Protein AF-A0A0D2YDG7-F1 (afdb_monomer)

Secondary structure (DSSP, 8-state):
--SSTTTTTS---SS------------------PPP----PPPP--SHHHHHHHHHHHHHHIIIIIHHHHHHHHHHHIIIII-TTS-HHHHTHHHHHHHHHHHHTHHHHHHHHHHH-HHHHHHHHHHHHHHHHHHHHT--SHHHHIIIIIIIIHHHHHHHHHHHHHGGG---

Structure (mmCIF, N/CA/C/O backbone):
data_AF-A0A0D2YDG7-F1
#
_entry.id   AF-A0A0D2YDG7-F1
#
loop_
_atom_site.group_PDB
_atom_site.id
_atom_site.type_symbol
_atom_site.label_atom_id
_atom_site.label_alt_id
_atom_site.label_comp_id
_atom_site.label_asym_id
_atom_site.label_entity_id
_atom_site.label_seq_id
_atom_site.pdbx_PDB_ins_code
_atom_site.Cartn_x
_atom_site.Cartn_y
_atom_site.Cartn_z
_atom_site.occupancy
_atom_site.B_iso_or_equiv
_atom_site.auth_seq_id
_atom_site.auth_comp_id
_atom_site.auth_asym_id
_atom_site.auth_atom_id
_atom_site.pdbx_PDB_model_num
ATOM 1 N N . MET A 1 1 ? 80.104 -44.708 -53.688 1.00 60.03 1 MET A N 1
ATOM 2 C CA . MET A 1 1 ? 78.653 -44.659 -53.974 1.00 60.03 1 MET A CA 1
ATOM 3 C C . MET A 1 1 ? 77.787 -45.394 -52.946 1.00 60.03 1 MET A C 1
ATOM 5 O O . MET A 1 1 ? 76.698 -44.914 -52.721 1.00 60.03 1 MET A O 1
ATOM 9 N N . ALA A 1 2 ? 78.242 -46.449 -52.251 1.00 52.66 2 ALA A N 1
ATOM 10 C CA . ALA A 1 2 ? 77.497 -47.022 -51.106 1.00 52.66 2 ALA A CA 1
ATOM 11 C C . ALA A 1 2 ? 78.046 -46.620 -49.715 1.00 52.66 2 ALA A C 1
ATOM 13 O O . ALA A 1 2 ? 77.402 -46.869 -48.707 1.00 52.66 2 ALA A O 1
ATOM 14 N N . LEU A 1 3 ? 79.221 -45.978 -49.653 1.00 53.12 3 LEU A N 1
ATOM 15 C CA . LEU A 1 3 ? 79.856 -45.547 -48.394 1.00 53.12 3 LEU A CA 1
ATOM 16 C C . LEU A 1 3 ? 79.726 -44.043 -48.102 1.00 53.12 3 LEU A C 1
ATOM 18 O O . LEU A 1 3 ? 80.008 -43.631 -46.990 1.00 53.12 3 LEU A O 1
ATOM 22 N N . GLN A 1 4 ? 79.223 -43.244 -49.051 1.00 48.84 4 GLN A N 1
ATOM 23 C CA . GLN A 1 4 ? 78.812 -41.856 -48.779 1.00 48.84 4 GLN A CA 1
ATOM 24 C C . GLN A 1 4 ? 77.426 -41.810 -48.104 1.00 48.84 4 GLN A C 1
ATOM 26 O O . GLN A 1 4 ? 77.123 -40.890 -47.366 1.00 48.84 4 GLN A O 1
ATOM 31 N N . GLN A 1 5 ? 76.605 -42.850 -48.308 1.00 52.62 5 GLN A N 1
ATOM 32 C CA . GLN A 1 5 ? 75.263 -42.979 -47.726 1.00 52.62 5 GLN A CA 1
ATOM 33 C C . GLN A 1 5 ? 75.253 -43.416 -46.252 1.00 52.62 5 GLN A C 1
ATOM 35 O O . GLN A 1 5 ? 74.192 -43.413 -45.638 1.00 52.62 5 GLN A O 1
ATOM 40 N N . ALA A 1 6 ? 76.397 -43.806 -45.682 1.00 49.03 6 ALA A N 1
ATOM 41 C CA . ALA A 1 6 ? 76.483 -44.230 -44.283 1.00 49.03 6 ALA A CA 1
ATOM 42 C C . ALA A 1 6 ? 76.993 -43.123 -43.342 1.00 49.03 6 ALA A C 1
ATOM 44 O O . ALA A 1 6 ? 76.748 -43.199 -42.141 1.00 49.03 6 ALA A O 1
ATOM 45 N N . GLU A 1 7 ? 77.665 -42.095 -43.870 1.00 50.44 7 GLU A N 1
ATOM 46 C CA . GLU A 1 7 ? 78.232 -41.004 -43.062 1.00 50.44 7 GLU A CA 1
ATOM 47 C C . GLU A 1 7 ? 77.234 -39.853 -42.845 1.00 50.44 7 GLU A C 1
ATOM 49 O O . GLU A 1 7 ? 77.226 -39.237 -41.782 1.00 50.44 7 GLU A O 1
ATOM 54 N N . ASP A 1 8 ? 76.278 -39.663 -43.762 1.00 43.50 8 ASP A N 1
ATOM 55 C CA . ASP A 1 8 ? 75.172 -38.706 -43.589 1.00 43.50 8 ASP A CA 1
ATOM 56 C C . ASP A 1 8 ? 74.129 -39.171 -42.545 1.00 43.50 8 ASP A C 1
ATOM 58 O O . ASP A 1 8 ? 73.276 -38.399 -42.109 1.00 43.50 8 ASP A O 1
ATOM 62 N N . ALA A 1 9 ? 74.192 -40.434 -42.105 1.00 50.12 9 ALA A N 1
ATOM 63 C CA . ALA A 1 9 ? 73.198 -41.045 -41.221 1.00 50.12 9 ALA A CA 1
ATOM 64 C C . ALA A 1 9 ? 73.440 -40.813 -39.715 1.00 50.12 9 ALA A C 1
ATOM 66 O O . ALA A 1 9 ? 72.585 -41.194 -38.915 1.00 50.12 9 ALA A O 1
ATOM 67 N N . MET A 1 10 ? 74.566 -40.216 -39.295 1.00 51.97 10 MET A N 1
ATOM 68 C CA . MET A 1 10 ? 74.918 -40.138 -37.863 1.00 51.97 10 MET A CA 1
ATOM 69 C C . MET A 1 10 ? 75.167 -38.732 -37.294 1.00 51.97 10 MET A C 1
ATOM 71 O O . MET A 1 10 ? 75.475 -38.612 -36.110 1.00 51.97 10 MET A O 1
ATOM 75 N N . THR A 1 11 ? 74.916 -37.674 -38.067 1.00 42.53 11 THR A N 1
ATOM 76 C CA . THR A 1 11 ? 74.926 -36.279 -37.568 1.00 42.53 11 THR A CA 1
ATOM 77 C C . THR A 1 11 ? 73.535 -35.642 -37.668 1.00 42.53 11 THR A C 1
ATOM 79 O O . THR A 1 11 ? 73.383 -34.436 -37.802 1.00 42.53 11 THR A O 1
ATOM 82 N N . ASN A 1 12 ? 72.481 -36.460 -37.568 1.00 40.00 12 ASN A N 1
ATOM 83 C CA . ASN A 1 12 ? 71.113 -36.004 -37.319 1.00 40.00 12 ASN A CA 1
ATOM 84 C C . ASN A 1 12 ? 70.894 -35.811 -35.811 1.00 40.00 12 ASN A C 1
ATOM 86 O O . ASN A 1 12 ? 70.163 -36.555 -35.157 1.00 40.00 12 ASN A O 1
ATOM 90 N N . LYS A 1 13 ? 71.609 -34.840 -35.251 1.00 46.66 13 LYS A N 1
ATOM 91 C CA . LYS A 1 13 ? 71.218 -34.108 -34.050 1.00 46.66 13 LYS A CA 1
ATOM 92 C C . LYS A 1 13 ? 71.815 -32.724 -34.198 1.00 46.66 13 LYS A C 1
ATOM 94 O O . LYS A 1 13 ? 73.036 -32.598 -34.145 1.00 46.66 13 LYS A O 1
ATOM 99 N N . THR A 1 14 ? 70.947 -31.741 -34.388 1.00 40.69 14 THR A N 1
ATOM 100 C CA . THR A 1 14 ? 70.849 -30.442 -33.695 1.00 40.69 14 THR A CA 1
ATOM 101 C C . THR A 1 14 ? 70.314 -29.431 -34.715 1.00 40.69 14 THR A C 1
ATOM 103 O O . THR A 1 14 ? 70.958 -29.247 -35.739 1.00 40.69 14 THR A O 1
ATOM 106 N N . GLU A 1 15 ? 69.153 -28.834 -34.399 1.00 38.53 15 GLU A N 1
ATOM 107 C CA . GLU A 1 15 ? 68.619 -27.571 -34.962 1.00 38.53 15 GLU A CA 1
ATOM 108 C C . GLU A 1 15 ? 68.217 -27.622 -36.464 1.00 38.53 15 GLU A C 1
ATOM 110 O O . GLU A 1 15 ? 69.022 -27.914 -37.333 1.00 38.53 15 GLU A O 1
ATOM 115 N N . ASP A 1 16 ? 66.984 -27.402 -36.929 1.00 35.94 16 ASP A N 1
ATOM 116 C CA . ASP A 1 16 ? 65.756 -26.839 -36.372 1.00 35.94 16 ASP A CA 1
ATOM 117 C C . ASP A 1 16 ? 64.552 -27.400 -37.168 1.00 35.94 16 ASP A C 1
ATOM 119 O O . ASP A 1 16 ? 64.523 -27.388 -38.398 1.00 35.94 16 ASP A O 1
ATOM 123 N N . VAL A 1 17 ? 63.562 -27.916 -36.443 1.00 36.16 17 VAL A N 1
ATOM 124 C CA . VAL A 1 17 ? 62.294 -28.544 -36.873 1.00 36.16 17 VAL A CA 1
ATOM 125 C C . VAL A 1 17 ? 61.207 -27.587 -36.345 1.00 36.16 17 VAL A C 1
ATOM 127 O O . VAL A 1 17 ? 61.236 -27.306 -35.152 1.00 36.16 17 VAL A O 1
ATOM 130 N N . GLU A 1 18 ? 60.274 -26.952 -37.069 1.00 39.19 18 GLU A N 1
ATOM 131 C CA . GLU A 1 18 ? 59.710 -27.067 -38.424 1.00 39.19 18 GLU A CA 1
ATOM 132 C C . GLU A 1 18 ? 59.134 -25.710 -38.883 1.00 39.19 18 GLU A C 1
ATOM 134 O O . GLU A 1 18 ? 58.726 -24.890 -38.054 1.00 39.19 18 GLU A O 1
ATOM 139 N N . PRO A 1 19 ? 58.896 -25.543 -40.192 1.00 39.50 19 PRO A N 1
ATOM 140 C CA . PRO A 1 19 ? 57.699 -24.890 -40.685 1.00 39.50 19 PRO A CA 1
ATOM 141 C C . PRO A 1 19 ? 56.782 -25.894 -41.408 1.00 39.50 19 PRO A C 1
ATOM 143 O O . PRO A 1 19 ? 57.236 -26.711 -42.206 1.00 39.50 19 PRO A O 1
ATOM 146 N N . SER A 1 20 ? 55.475 -25.689 -41.227 1.00 33.50 20 SER A N 1
ATOM 147 C CA . SER A 1 20 ? 54.367 -26.055 -42.125 1.00 33.50 20 SER A CA 1
ATOM 148 C C . SER A 1 20 ? 53.575 -27.360 -41.886 1.00 33.50 20 SER A C 1
ATOM 150 O O . SER A 1 20 ? 54.104 -28.460 -41.884 1.00 33.50 20 SER A O 1
ATOM 152 N N . THR A 1 21 ? 52.251 -27.153 -41.897 1.00 31.88 21 THR A N 1
ATOM 153 C CA . THR A 1 21 ? 51.201 -28.005 -42.496 1.00 31.88 21 THR A CA 1
ATOM 154 C C . THR A 1 21 ? 50.614 -29.161 -41.666 1.00 31.88 21 THR A C 1
ATOM 156 O O . THR A 1 21 ? 51.245 -30.178 -41.439 1.00 31.88 21 THR A O 1
ATOM 159 N N . GLU A 1 22 ? 49.346 -28.952 -41.285 1.00 38.78 22 GLU A N 1
ATOM 160 C CA . GLU A 1 22 ? 48.210 -29.895 -41.210 1.00 38.78 22 GLU A CA 1
ATOM 161 C C . GLU A 1 22 ? 48.402 -31.320 -40.636 1.00 38.78 22 GLU A C 1
ATOM 163 O O . GLU A 1 22 ? 49.017 -32.181 -41.248 1.00 38.78 22 GLU A O 1
ATOM 168 N N . GLU A 1 23 ? 47.705 -31.596 -39.519 1.00 32.97 23 GLU A N 1
ATOM 169 C CA . GLU A 1 23 ? 46.639 -32.625 -39.387 1.00 32.97 23 GLU A CA 1
ATOM 170 C C . GLU A 1 23 ? 46.621 -33.352 -38.012 1.00 32.97 23 GLU A C 1
ATOM 172 O O . GLU A 1 23 ? 47.359 -34.291 -37.747 1.00 32.97 23 GLU A O 1
ATOM 177 N N . ASN A 1 24 ? 45.681 -32.910 -37.161 1.00 40.22 24 ASN A N 1
ATOM 178 C CA . ASN A 1 24 ? 44.785 -33.702 -36.296 1.00 40.22 24 ASN A CA 1
ATOM 179 C C . ASN A 1 24 ? 45.345 -34.625 -35.181 1.00 40.22 24 ASN A C 1
ATOM 181 O O . ASN A 1 24 ? 45.635 -35.795 -35.406 1.00 40.22 24 ASN A O 1
ATOM 185 N N . ALA A 1 25 ? 45.280 -34.154 -33.924 1.00 34.47 25 ALA A N 1
ATOM 186 C CA . ALA A 1 25 ? 44.999 -35.015 -32.766 1.00 34.47 25 ALA A CA 1
ATOM 187 C C . ALA A 1 25 ? 44.487 -34.210 -31.548 1.00 34.47 25 ALA A C 1
ATOM 189 O O . ALA A 1 25 ? 45.263 -33.609 -30.812 1.00 34.47 25 ALA A O 1
ATOM 190 N N . GLY A 1 26 ? 43.166 -34.231 -31.333 1.00 44.31 26 GLY A N 1
ATOM 191 C CA . GLY A 1 26 ? 42.501 -34.169 -30.021 1.00 44.31 26 GLY A CA 1
ATOM 192 C C . GLY A 1 26 ? 42.809 -33.008 -29.062 1.00 44.31 26 GLY A C 1
ATOM 193 O O . GLY A 1 26 ? 43.635 -33.147 -28.163 1.00 44.31 26 GLY A O 1
ATOM 194 N N . ARG A 1 27 ? 42.001 -31.939 -29.116 1.00 37.00 27 ARG A N 1
ATOM 195 C CA . ARG A 1 27 ? 41.655 -31.134 -27.931 1.00 37.00 27 ARG A CA 1
ATOM 196 C C . ARG A 1 27 ? 40.268 -30.518 -28.118 1.00 37.00 27 ARG A C 1
ATOM 198 O O . ARG A 1 27 ? 40.013 -29.858 -29.119 1.00 37.00 27 ARG A O 1
ATOM 205 N N . GLU A 1 28 ? 39.369 -30.815 -27.186 1.00 42.62 28 GLU A N 1
ATOM 206 C CA . GLU A 1 28 ? 38.011 -30.267 -27.108 1.00 42.62 28 GLU A CA 1
ATOM 207 C C . GLU A 1 28 ? 38.032 -28.722 -27.111 1.00 42.62 28 GLU A C 1
ATOM 209 O O . GLU A 1 28 ? 38.997 -28.138 -26.608 1.00 42.62 28 GLU A O 1
ATOM 214 N N . PRO A 1 29 ? 37.015 -28.049 -27.685 1.00 44.62 29 PRO A N 1
ATOM 215 C CA . PRO A 1 29 ? 37.020 -26.597 -27.834 1.00 44.62 29 PRO A CA 1
ATOM 216 C C . PRO A 1 29 ? 36.921 -25.907 -26.465 1.00 44.62 29 PRO A C 1
ATOM 218 O O . PRO A 1 29 ? 35.900 -25.995 -25.784 1.00 44.62 29 PRO A O 1
ATOM 221 N N . ASP A 1 30 ? 37.999 -25.223 -26.080 1.00 41.31 30 ASP A N 1
ATOM 222 C CA . ASP A 1 30 ? 38.047 -24.277 -24.959 1.00 41.31 30 ASP A CA 1
ATOM 223 C C . ASP A 1 30 ? 37.106 -23.094 -25.286 1.00 41.31 30 ASP A C 1
ATOM 225 O O . ASP A 1 30 ? 37.127 -22.630 -26.433 1.00 41.31 30 ASP A O 1
ATOM 229 N N . PRO A 1 31 ? 36.237 -22.624 -24.367 1.00 48.31 31 PRO A N 1
ATOM 230 C CA . PRO A 1 31 ? 35.190 -21.668 -24.692 1.00 48.31 31 PRO A CA 1
ATOM 231 C C . PRO A 1 31 ? 35.804 -20.349 -25.139 1.00 48.31 31 PRO A C 1
ATOM 233 O O . PRO A 1 31 ? 36.471 -19.655 -24.371 1.00 48.31 31 PRO A O 1
ATOM 236 N N . GLU A 1 32 ? 35.532 -20.009 -26.392 1.00 44.84 32 GLU A N 1
ATOM 237 C CA . GLU A 1 32 ? 35.732 -18.690 -26.958 1.00 44.84 32 GLU A CA 1
ATOM 238 C C . GLU A 1 32 ? 35.280 -17.629 -25.951 1.00 44.84 32 GLU A C 1
ATOM 240 O O . GLU A 1 32 ? 34.122 -17.602 -25.522 1.00 44.84 32 GLU A O 1
ATOM 245 N N . ALA A 1 33 ? 36.233 -16.803 -25.521 1.00 48.47 33 ALA A N 1
ATOM 246 C CA . ALA A 1 33 ? 36.004 -15.698 -24.616 1.00 48.47 33 ALA A CA 1
ATOM 247 C C . ALA A 1 33 ? 34.865 -14.838 -25.174 1.00 48.47 33 ALA A C 1
ATOM 249 O O . ALA A 1 33 ? 35.030 -14.133 -26.171 1.00 48.47 33 ALA A O 1
ATOM 250 N N . ALA A 1 34 ? 33.703 -14.926 -24.524 1.00 48.62 34 ALA A N 1
ATOM 251 C CA . ALA A 1 34 ? 32.580 -14.043 -24.772 1.00 48.62 34 ALA A CA 1
ATOM 252 C C . ALA A 1 34 ? 33.103 -12.596 -24.800 1.00 48.62 34 ALA A C 1
ATOM 254 O O . ALA A 1 34 ? 33.903 -12.235 -23.926 1.00 48.62 34 ALA A O 1
ATOM 255 N N . PRO A 1 35 ? 32.688 -11.755 -25.768 1.00 53.44 35 PRO A N 1
ATOM 256 C CA . PRO A 1 35 ? 33.023 -10.341 -25.705 1.00 53.44 35 PRO A CA 1
ATOM 257 C C . PRO A 1 35 ? 32.597 -9.829 -24.325 1.00 53.44 35 PRO A C 1
ATOM 259 O O . PRO A 1 35 ? 31.555 -10.269 -23.820 1.00 53.44 35 PRO A O 1
ATOM 262 N N . PRO A 1 36 ? 33.385 -8.951 -23.678 1.00 46.91 36 PRO A N 1
ATOM 263 C CA . PRO A 1 36 ? 32.984 -8.414 -22.396 1.00 46.91 36 PRO A CA 1
ATOM 264 C C . PRO A 1 36 ? 31.593 -7.823 -22.595 1.00 46.91 36 PRO A C 1
ATOM 266 O O . PRO A 1 36 ? 31.400 -6.962 -23.455 1.00 46.91 36 PRO A O 1
ATOM 269 N N . LEU A 1 37 ? 30.624 -8.317 -21.821 1.00 51.28 37 LEU A N 1
ATOM 270 C CA . LEU A 1 37 ? 29.362 -7.646 -21.540 1.00 51.28 37 LEU A CA 1
ATOM 271 C C . LEU A 1 37 ? 29.713 -6.333 -20.826 1.00 51.28 37 LEU A C 1
ATOM 273 O O . LEU A 1 37 ? 29.452 -6.151 -19.641 1.00 51.28 37 LEU A O 1
ATOM 277 N N . ALA A 1 38 ? 30.373 -5.420 -21.538 1.00 47.88 38 ALA A N 1
ATOM 278 C CA . ALA A 1 38 ? 30.318 -4.011 -21.263 1.00 47.88 38 ALA A CA 1
ATOM 279 C C . ALA A 1 38 ? 28.851 -3.679 -21.473 1.00 47.88 38 ALA A C 1
ATOM 281 O O . ALA A 1 38 ? 28.386 -3.490 -22.595 1.00 47.88 38 ALA A O 1
ATOM 282 N N . SER A 1 39 ? 28.117 -3.760 -20.368 1.00 50.69 39 SER A N 1
ATOM 283 C CA . SER A 1 39 ? 26.800 -3.198 -20.197 1.00 50.69 39 SER A CA 1
ATOM 284 C C . SER A 1 39 ? 26.770 -1.879 -20.951 1.00 50.69 39 SER A C 1
ATOM 286 O O . SER A 1 39 ? 27.338 -0.885 -20.492 1.00 50.69 39 SER A O 1
ATOM 288 N N . GLN A 1 40 ? 26.116 -1.868 -22.110 1.00 45.31 40 GLN A N 1
ATOM 289 C CA . GLN A 1 40 ? 25.516 -0.651 -22.614 1.00 45.31 40 GLN A CA 1
ATOM 290 C C . GLN A 1 40 ? 24.412 -0.323 -21.612 1.00 45.31 40 GLN A C 1
ATOM 292 O O . GLN A 1 40 ? 23.248 -0.623 -21.838 1.00 45.31 40 GLN A O 1
ATOM 297 N N . GLN A 1 41 ? 24.801 0.180 -20.435 1.00 52.44 41 GLN A N 1
ATOM 298 C CA . GLN A 1 41 ? 23.895 1.001 -19.672 1.00 52.44 41 GLN A CA 1
ATOM 299 C C . GLN A 1 41 ? 23.710 2.239 -20.548 1.00 52.44 41 GLN A C 1
ATOM 301 O O . GLN A 1 41 ? 24.700 2.918 -20.842 1.00 52.44 41 GLN A O 1
ATOM 306 N N . PRO A 1 42 ? 22.490 2.486 -21.031 1.00 57.66 42 PRO A N 1
ATOM 307 C CA . PRO A 1 42 ? 22.163 3.726 -21.712 1.00 57.66 42 PRO A CA 1
ATOM 308 C C . PRO A 1 42 ? 22.597 4.862 -20.795 1.00 57.66 42 PRO A C 1
ATOM 310 O O . PRO A 1 42 ? 22.443 4.753 -19.572 1.00 57.66 42 PRO A O 1
ATOM 313 N N . GLU A 1 43 ? 23.168 5.933 -21.352 1.00 59.09 43 GLU A N 1
ATOM 314 C CA . GLU A 1 43 ? 23.394 7.133 -20.550 1.00 59.09 43 GLU A CA 1
ATOM 315 C C . GLU A 1 43 ? 22.086 7.462 -19.817 1.00 59.09 43 GLU A C 1
ATOM 317 O O . GLU A 1 43 ? 21.037 7.538 -20.471 1.00 59.09 43 GLU A O 1
ATOM 322 N N . PRO A 1 44 ? 22.110 7.610 -18.476 1.00 60.47 44 PRO A N 1
ATOM 323 C CA . PRO A 1 44 ? 20.901 7.910 -17.733 1.00 60.47 44 PRO A CA 1
ATOM 324 C C . PRO A 1 44 ? 20.279 9.154 -18.368 1.00 60.47 44 PRO A C 1
ATOM 326 O O . PRO A 1 44 ? 21.015 10.104 -18.646 1.00 60.47 44 PRO A O 1
ATOM 329 N N . PRO A 1 45 ? 18.965 9.157 -18.654 1.00 64.75 45 PRO A N 1
ATOM 330 C CA . PRO A 1 45 ? 18.340 10.237 -19.397 1.00 64.75 45 PRO A CA 1
ATOM 331 C C . PRO A 1 45 ? 18.598 11.566 -18.683 1.00 64.75 45 PRO A C 1
ATOM 333 O O . PRO A 1 45 ? 17.968 11.886 -17.676 1.00 64.75 45 PRO A O 1
ATOM 336 N N . ASN A 1 46 ? 19.550 12.341 -19.196 1.00 62.62 46 ASN A N 1
ATOM 337 C CA . ASN A 1 46 ? 19.909 13.645 -18.663 1.00 62.62 46 ASN A CA 1
ATOM 338 C C . ASN A 1 46 ? 18.786 14.619 -19.038 1.00 62.62 46 ASN A C 1
ATOM 340 O O . ASN A 1 46 ? 18.799 15.231 -20.104 1.00 62.62 46 ASN A O 1
ATOM 344 N N . GLY A 1 47 ? 17.754 14.717 -18.195 1.00 69.94 47 GLY A N 1
ATOM 345 C CA . GLY A 1 47 ? 16.605 15.578 -18.465 1.00 69.94 47 GLY A CA 1
ATOM 346 C C . GLY A 1 47 ? 15.466 15.483 -17.448 1.00 69.94 47 GLY A C 1
ATOM 347 O O . GLY A 1 47 ? 15.514 14.725 -16.482 1.00 69.94 47 GLY A O 1
ATOM 348 N N . GLY A 1 48 ? 14.400 16.259 -17.684 1.00 71.06 48 GLY A N 1
ATOM 349 C CA . GLY A 1 48 ? 13.225 16.349 -16.802 1.00 71.06 48 GLY A CA 1
ATOM 350 C C . GLY A 1 48 ? 12.505 15.018 -16.545 1.00 71.06 48 GLY A C 1
ATOM 351 O O . GLY A 1 48 ? 11.888 14.856 -15.498 1.00 71.06 48 GLY A O 1
ATOM 352 N N . VAL A 1 49 ? 12.631 14.036 -17.445 1.00 76.19 49 VAL A N 1
ATOM 353 C CA . VAL A 1 49 ? 12.055 12.690 -17.267 1.00 76.19 49 VAL A CA 1
ATOM 354 C C . VAL A 1 49 ? 12.684 11.958 -16.078 1.00 76.19 49 VAL A C 1
ATOM 356 O O . VAL A 1 49 ? 11.954 11.353 -15.299 1.00 76.19 49 VAL A O 1
ATOM 359 N N . ALA A 1 50 ? 13.999 12.081 -15.864 1.00 80.25 50 ALA A N 1
ATOM 360 C CA . ALA A 1 50 ? 14.659 11.487 -14.699 1.00 80.25 50 ALA A CA 1
ATOM 361 C C . ALA A 1 50 ? 14.122 12.071 -13.382 1.00 80.25 50 ALA A C 1
ATOM 363 O O . ALA A 1 50 ? 13.886 11.334 -12.426 1.00 80.25 50 ALA A O 1
ATOM 364 N N . TRP A 1 51 ? 13.828 13.375 -13.347 1.00 84.88 51 TRP A N 1
ATOM 365 C CA . TRP A 1 51 ? 13.196 14.010 -12.187 1.00 84.88 51 TRP A CA 1
ATOM 366 C C . TRP A 1 51 ? 11.779 13.493 -11.925 1.00 84.88 51 TRP A C 1
ATOM 368 O O . TRP A 1 51 ? 11.406 13.327 -10.765 1.00 84.88 51 TRP A O 1
ATOM 378 N N . PHE A 1 52 ? 11.002 13.182 -12.967 1.00 81.62 52 PHE A N 1
ATOM 379 C CA . PHE A 1 52 ? 9.686 12.558 -12.797 1.00 81.62 52 PHE A CA 1
ATOM 380 C C . PHE A 1 52 ? 9.777 11.128 -12.258 1.00 81.62 52 PHE A C 1
ATOM 382 O O . PHE A 1 52 ? 8.948 10.751 -11.433 1.00 81.62 52 PHE A O 1
ATOM 389 N N . VAL A 1 53 ? 10.792 10.354 -12.657 1.00 82.94 53 VAL A N 1
ATOM 390 C CA . VAL A 1 53 ? 11.040 9.018 -12.086 1.00 82.94 53 VAL A CA 1
ATOM 391 C C . VAL A 1 53 ? 11.406 9.131 -10.605 1.00 82.94 53 VAL A C 1
ATOM 393 O O . VAL A 1 53 ? 10.799 8.456 -9.778 1.00 82.94 53 VAL A O 1
ATOM 396 N N . VAL A 1 54 ? 12.310 10.050 -10.240 1.00 84.81 54 VAL A N 1
ATOM 397 C CA . VAL A 1 54 ? 12.668 10.313 -8.831 1.00 84.81 54 VAL A CA 1
ATOM 398 C C . VAL A 1 54 ? 11.439 10.729 -8.023 1.00 84.81 54 VAL A C 1
ATOM 400 O O . VAL A 1 54 ? 11.217 10.207 -6.930 1.00 84.81 54 VAL A O 1
ATOM 403 N N . LEU A 1 55 ? 10.611 11.628 -8.564 1.00 87.00 55 LEU A N 1
ATOM 404 C CA . LEU A 1 55 ? 9.367 12.051 -7.924 1.00 87.00 55 LEU A CA 1
ATOM 405 C C . LEU A 1 55 ? 8.387 10.879 -7.754 1.00 87.00 55 LEU A C 1
ATOM 407 O O . LEU A 1 55 ? 7.772 10.750 -6.697 1.00 87.00 55 LEU A O 1
ATOM 411 N N . GLY A 1 56 ? 8.266 10.007 -8.759 1.00 85.62 56 GLY A N 1
ATOM 412 C CA . GLY A 1 56 ? 7.429 8.808 -8.716 1.00 85.62 56 GLY A CA 1
ATOM 413 C C . GLY A 1 56 ? 7.883 7.814 -7.649 1.00 85.62 56 GLY A C 1
ATOM 414 O O . GLY A 1 56 ? 7.082 7.406 -6.807 1.00 85.62 56 GLY A O 1
ATOM 415 N N . THR A 1 57 ? 9.175 7.480 -7.613 1.00 84.06 57 THR A N 1
ATOM 416 C CA . THR A 1 57 ? 9.749 6.592 -6.591 1.00 84.06 57 THR A CA 1
ATOM 417 C C . THR A 1 57 ? 9.656 7.207 -5.193 1.00 84.06 57 THR A C 1
ATOM 419 O O . THR A 1 57 ? 9.353 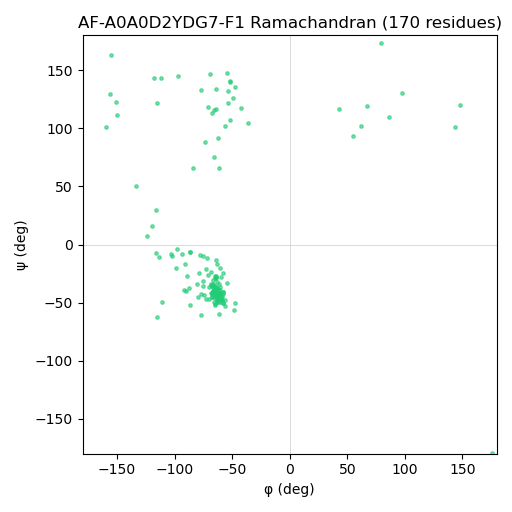6.495 -4.231 1.00 84.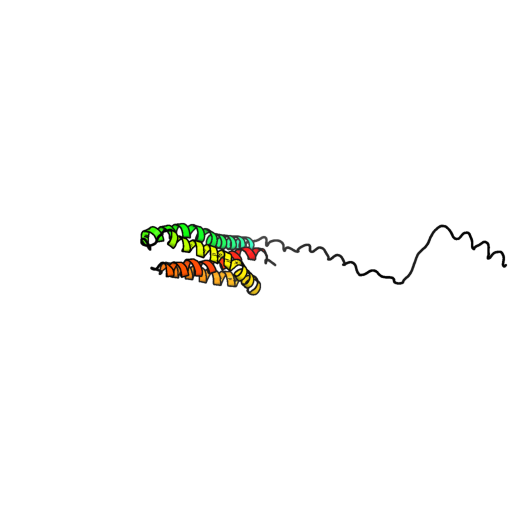06 57 THR A O 1
ATOM 422 N N . TRP A 1 58 ? 9.853 8.524 -5.058 1.00 87.81 58 TRP A N 1
ATOM 423 C CA . TRP A 1 58 ? 9.659 9.232 -3.791 1.00 87.81 58 TRP A CA 1
ATOM 424 C C . TRP A 1 58 ? 8.203 9.159 -3.329 1.00 87.81 58 TRP A C 1
ATOM 426 O O . TRP A 1 58 ? 7.952 8.806 -2.181 1.00 87.81 58 TRP A O 1
ATOM 436 N N . CYS A 1 59 ? 7.241 9.404 -4.222 1.00 88.56 59 CYS A N 1
ATOM 437 C CA . CYS A 1 59 ? 5.816 9.308 -3.917 1.00 88.56 59 CYS A CA 1
ATOM 438 C C . CYS A 1 59 ? 5.418 7.880 -3.515 1.00 88.56 59 CYS A C 1
ATOM 440 O O . CYS A 1 59 ? 4.780 7.693 -2.482 1.00 88.56 59 CYS A O 1
ATOM 442 N N . ALA A 1 60 ? 5.871 6.859 -4.250 1.00 85.81 60 ALA A N 1
ATOM 443 C CA . ALA A 1 60 ? 5.625 5.457 -3.907 1.00 85.81 60 ALA A CA 1
ATOM 444 C C . ALA A 1 60 ? 6.226 5.079 -2.541 1.00 85.81 60 ALA A C 1
ATOM 446 O O . ALA A 1 60 ? 5.587 4.394 -1.736 1.00 85.81 60 ALA A O 1
ATOM 447 N N . SER A 1 61 ? 7.436 5.565 -2.246 1.00 86.12 61 SER A N 1
ATOM 448 C CA . SER A 1 61 ? 8.104 5.350 -0.957 1.00 86.12 61 SER A CA 1
ATOM 449 C C . SER A 1 61 ? 7.382 6.070 0.180 1.00 86.12 61 SER A C 1
ATOM 451 O O . SER A 1 61 ? 7.180 5.480 1.241 1.00 86.12 61 SER A O 1
ATOM 453 N N . PHE A 1 62 ? 6.945 7.311 -0.046 1.00 88.38 62 PHE A N 1
ATOM 454 C CA . PHE A 1 62 ? 6.161 8.091 0.907 1.00 88.38 62 PHE A CA 1
ATOM 455 C C . PHE A 1 62 ? 4.813 7.426 1.193 1.00 88.38 62 PHE A C 1
ATOM 457 O O . PHE A 1 62 ? 4.465 7.250 2.353 1.00 88.38 62 PHE A O 1
ATOM 464 N N . CYS A 1 63 ? 4.086 6.972 0.170 1.00 87.12 63 CYS A N 1
ATOM 465 C CA . CYS A 1 63 ? 2.842 6.230 0.362 1.00 87.12 63 CYS A CA 1
ATOM 466 C C . CYS A 1 63 ? 3.066 4.930 1.140 1.00 87.12 63 CYS A C 1
ATOM 468 O O . CYS A 1 63 ? 2.237 4.579 1.965 1.00 87.12 63 CYS A O 1
ATOM 470 N N . SER A 1 64 ? 4.186 4.237 0.934 1.00 85.38 64 SER A N 1
ATOM 471 C CA . SER A 1 64 ? 4.450 2.961 1.609 1.00 85.38 64 SER A CA 1
ATOM 472 C C . SER A 1 64 ? 4.886 3.154 3.064 1.00 85.38 64 SER A C 1
ATOM 474 O O . SER A 1 64 ? 4.215 2.708 3.994 1.00 85.38 64 SER A O 1
ATOM 476 N N . PHE A 1 65 ? 5.999 3.857 3.284 1.00 86.75 65 PHE A N 1
ATOM 477 C CA . PHE A 1 65 ? 6.545 4.067 4.624 1.00 86.75 65 PHE A CA 1
ATOM 478 C C . PHE A 1 65 ? 5.753 5.099 5.424 1.00 86.75 65 PHE A C 1
ATOM 480 O O . PHE A 1 65 ? 5.590 4.935 6.632 1.00 86.75 65 PHE A O 1
ATOM 487 N N . GLY A 1 66 ? 5.229 6.142 4.779 1.00 90.06 66 GLY A N 1
ATOM 488 C CA . GLY A 1 66 ? 4.356 7.121 5.427 1.00 90.06 66 GLY A CA 1
ATOM 489 C C . GLY A 1 66 ? 3.083 6.465 5.950 1.00 90.06 66 GLY A C 1
ATOM 490 O O . GLY A 1 66 ? 2.732 6.678 7.107 1.00 90.06 66 GLY A O 1
ATOM 491 N N . TRP A 1 67 ? 2.468 5.571 5.167 1.00 88.12 67 TRP A N 1
ATOM 492 C CA . TRP A 1 67 ? 1.308 4.800 5.616 1.00 88.12 67 TRP A CA 1
ATOM 493 C C . TRP A 1 67 ? 1.607 3.963 6.865 1.00 88.12 67 TRP A C 1
ATOM 495 O O . TRP A 1 67 ? 0.862 4.036 7.838 1.00 88.12 67 TRP A O 1
ATOM 505 N N . ILE A 1 68 ? 2.722 3.222 6.891 1.00 87.19 68 ILE A N 1
ATOM 506 C CA . ILE A 1 68 ? 3.116 2.411 8.060 1.00 87.19 68 ILE A CA 1
ATOM 507 C C . ILE A 1 68 ? 3.270 3.277 9.317 1.00 87.19 68 ILE A C 1
ATOM 509 O O . ILE A 1 68 ? 2.822 2.877 10.389 1.00 87.19 68 ILE A O 1
ATOM 513 N N . ASN A 1 69 ? 3.853 4.472 9.187 1.00 90.31 69 ASN A N 1
ATOM 514 C CA . ASN A 1 69 ? 3.978 5.404 10.308 1.00 90.31 69 ASN A CA 1
ATOM 515 C C . ASN A 1 69 ? 2.610 5.930 10.776 1.00 90.31 69 ASN A C 1
ATOM 517 O O . ASN A 1 69 ? 2.365 6.015 11.977 1.00 90.31 69 ASN A O 1
ATOM 521 N N . SER A 1 70 ? 1.691 6.237 9.854 1.00 90.31 70 SER A N 1
ATOM 522 C CA . SER A 1 70 ? 0.338 6.694 10.199 1.00 90.31 70 SER A CA 1
ATOM 523 C C . SER A 1 70 ? -0.509 5.622 10.887 1.00 90.31 70 SER A C 1
ATOM 525 O O . SER A 1 70 ? -1.339 5.956 11.730 1.00 90.31 70 SER A O 1
ATOM 527 N N . VAL A 1 71 ? -0.294 4.338 10.584 1.00 88.62 71 VAL A N 1
ATOM 528 C CA . VAL A 1 71 ? -1.022 3.229 11.229 1.00 88.62 71 VAL A CA 1
ATOM 529 C C . VAL A 1 71 ? -0.816 3.195 12.745 1.00 88.62 71 VAL A C 1
ATOM 531 O O . VAL A 1 71 ? -1.738 2.803 13.455 1.00 88.62 71 VAL A O 1
ATOM 534 N N . GLY A 1 72 ? 0.318 3.683 13.257 1.00 88.50 72 GLY A N 1
ATOM 535 C CA . GLY A 1 72 ? 0.525 3.834 14.701 1.00 88.50 72 GLY A CA 1
ATOM 536 C C . GLY A 1 72 ? -0.488 4.782 15.356 1.00 88.50 72 GLY A C 1
ATOM 537 O O . GLY A 1 72 ? -1.053 4.455 16.395 1.00 88.50 72 GLY A O 1
ATOM 538 N N . ALA A 1 73 ? -0.796 5.910 14.711 1.00 90.56 73 ALA A N 1
ATOM 539 C CA . ALA A 1 73 ? -1.811 6.847 15.199 1.00 90.56 73 ALA A CA 1
ATOM 540 C C . ALA A 1 73 ? -3.235 6.275 15.069 1.00 90.56 73 ALA A C 1
ATOM 542 O O . ALA A 1 73 ? -4.073 6.468 15.948 1.00 90.56 73 ALA A O 1
ATOM 543 N N . PHE A 1 74 ? -3.513 5.525 13.995 1.00 87.31 74 PHE A N 1
ATOM 544 C CA . PHE A 1 74 ? -4.796 4.829 13.850 1.00 87.31 74 PHE A CA 1
ATOM 545 C C . PHE A 1 74 ? -4.996 3.760 14.924 1.00 87.31 74 PHE A C 1
ATOM 547 O O . PHE A 1 74 ? -6.107 3.612 15.425 1.00 87.31 74 PHE A O 1
ATOM 554 N N . GLN A 1 75 ? -3.937 3.047 15.311 1.00 88.44 75 GLN A N 1
ATOM 555 C CA . GLN A 1 75 ? -3.999 2.078 16.399 1.00 88.44 75 GLN A CA 1
ATOM 556 C C . GLN A 1 75 ? -4.428 2.746 17.712 1.00 88.44 75 GLN A C 1
ATOM 558 O O . GLN A 1 75 ? -5.351 2.257 18.358 1.00 88.44 75 GLN A O 1
ATOM 563 N N . GLU A 1 76 ? -3.830 3.884 18.068 1.00 90.06 76 GLU A N 1
ATOM 564 C CA . GLU A 1 76 ? -4.218 4.648 19.259 1.00 90.06 76 GLU A CA 1
ATOM 565 C C . GLU A 1 76 ? -5.684 5.107 19.197 1.00 90.06 76 GLU A C 1
ATOM 567 O O . GLU A 1 76 ? -6.423 4.978 20.173 1.00 90.06 76 GLU A O 1
ATOM 572 N N . TYR A 1 77 ? -6.143 5.586 18.038 1.00 89.94 77 TYR A N 1
ATOM 573 C CA . TYR A 1 77 ? -7.547 5.952 17.840 1.00 89.94 77 TYR A CA 1
ATOM 574 C C . TYR A 1 77 ? -8.494 4.749 17.994 1.00 89.94 77 TYR A C 1
ATOM 576 O O . TYR A 1 77 ? -9.557 4.857 18.609 1.00 89.94 77 TYR A O 1
ATOM 584 N N . PHE A 1 78 ? -8.115 3.582 17.468 1.00 88.38 78 PHE A N 1
ATOM 585 C CA . PHE A 1 78 ? -8.909 2.366 17.613 1.00 88.38 78 PHE A CA 1
ATOM 586 C C . PHE A 1 78 ? -8.977 1.889 19.063 1.00 88.38 78 PHE A C 1
ATOM 588 O O . PHE A 1 78 ? -10.046 1.463 19.493 1.00 88.38 78 PHE A O 1
ATOM 595 N N . GLU A 1 79 ? -7.880 1.986 19.811 1.00 88.50 79 GLU A N 1
ATOM 596 C CA . GLU A 1 79 ? -7.828 1.612 21.226 1.00 88.50 79 GLU A CA 1
ATOM 597 C C . GLU A 1 79 ? -8.684 2.539 22.103 1.00 88.50 79 GLU A C 1
ATOM 599 O O . GLU A 1 79 ? -9.395 2.053 22.982 1.00 88.50 79 GLU A O 1
ATOM 604 N N . ASN A 1 80 ? -8.670 3.850 21.843 1.00 88.31 80 ASN A N 1
ATOM 605 C CA . ASN A 1 80 ? -9.328 4.829 22.712 1.00 88.31 80 ASN A CA 1
ATOM 606 C C . ASN A 1 80 ? -10.797 5.117 22.355 1.00 88.31 80 ASN A C 1
ATOM 608 O O . ASN A 1 80 ? -11.620 5.261 23.255 1.00 88.31 80 ASN A O 1
ATOM 612 N N . GLU A 1 81 ? -11.140 5.206 21.067 1.00 87.06 81 GLU A N 1
ATOM 613 C CA . GLU A 1 81 ? -12.449 5.719 20.624 1.00 87.06 81 GLU A CA 1
ATOM 614 C C . GLU A 1 81 ? -13.327 4.625 20.005 1.00 87.06 81 GLU A C 1
ATOM 616 O O . GLU A 1 81 ? -14.499 4.467 20.351 1.00 87.06 81 GLU A O 1
ATOM 621 N N . LEU A 1 82 ? -12.774 3.845 19.071 1.00 83.19 82 LEU A N 1
ATOM 622 C CA . LEU A 1 82 ? -13.586 2.969 18.220 1.00 83.19 82 LEU A CA 1
ATOM 623 C C . LEU A 1 82 ? -13.849 1.585 18.839 1.00 83.19 82 LEU A C 1
ATOM 625 O O . LEU A 1 82 ? -14.923 1.007 18.656 1.00 83.19 82 LEU A O 1
ATOM 629 N N . LEU A 1 83 ? -12.861 1.023 19.540 1.00 83.94 83 LEU A N 1
ATOM 630 C CA . LEU A 1 83 ? -12.872 -0.345 20.069 1.00 83.94 83 LEU A CA 1
ATOM 631 C C . LEU A 1 83 ? -12.399 -0.410 21.540 1.00 83.94 83 LEU A C 1
ATOM 633 O O . LEU A 1 83 ? -11.605 -1.290 21.871 1.00 83.94 83 LEU A O 1
ATOM 637 N N . PRO A 1 84 ? -12.944 0.407 22.464 1.00 82.25 84 PRO A N 1
ATOM 638 C CA . PRO A 1 84 ? -12.466 0.477 23.855 1.00 82.25 84 PRO A CA 1
ATOM 639 C C . PRO A 1 84 ? -12.637 -0.833 24.646 1.00 82.25 84 PRO A C 1
ATOM 641 O O . PRO A 1 84 ? -12.031 -1.026 25.694 1.00 82.25 84 PRO A O 1
ATOM 644 N N . ASN A 1 85 ? -13.472 -1.754 24.151 1.00 86.06 85 ASN A N 1
ATOM 645 C CA . ASN A 1 85 ? -13.707 -3.062 24.769 1.00 86.06 85 ASN A CA 1
ATOM 646 C C . ASN A 1 85 ? -12.705 -4.145 24.323 1.00 86.06 85 ASN A C 1
ATOM 648 O O . ASN A 1 85 ? -12.770 -5.271 24.816 1.00 86.06 85 ASN A O 1
ATOM 652 N N . TYR A 1 86 ? -11.830 -3.852 23.359 1.00 87.12 86 TYR A N 1
ATOM 653 C CA . TYR A 1 86 ? -10.815 -4.788 22.880 1.00 87.12 86 TYR 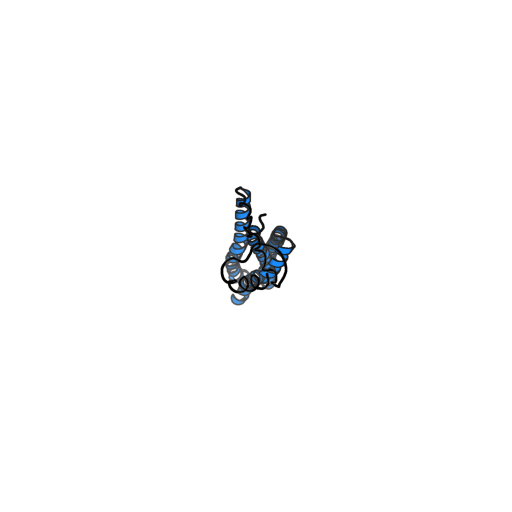A CA 1
ATOM 654 C C . TYR A 1 86 ? -9.480 -4.514 23.570 1.00 87.12 86 TYR A C 1
ATOM 656 O O . TYR A 1 86 ? -9.125 -3.372 23.838 1.00 87.12 86 TYR A O 1
ATOM 664 N N . SER A 1 87 ? -8.709 -5.568 23.846 1.00 90.56 87 SER A N 1
ATOM 665 C CA . SER A 1 87 ? -7.355 -5.393 24.374 1.00 90.56 87 SER A CA 1
ATOM 666 C C . SER A 1 87 ? -6.428 -4.808 23.304 1.00 90.56 87 SER A C 1
ATOM 668 O O . SER A 1 87 ? -6.534 -5.177 22.130 1.00 90.56 87 SER A O 1
ATOM 670 N N . SER A 1 88 ? -5.450 -3.990 23.703 1.00 87.94 88 SER A N 1
ATOM 671 C CA . SER A 1 88 ? -4.410 -3.470 22.796 1.00 87.94 88 SER A CA 1
ATOM 672 C C . SER A 1 88 ? -3.677 -4.592 22.047 1.00 87.94 88 SER A C 1
ATOM 674 O O . SER A 1 88 ? -3.347 -4.458 20.873 1.00 87.94 88 SER A O 1
ATOM 676 N N . SER A 1 89 ? -3.510 -5.764 22.677 1.00 89.81 89 SER A N 1
ATOM 677 C CA . SER A 1 89 ? -2.946 -6.955 22.021 1.00 89.81 89 SER A CA 1
ATOM 678 C C . SER A 1 89 ? -3.811 -7.494 20.882 1.00 89.81 89 SER A C 1
ATOM 680 O O . SER A 1 89 ? -3.280 -8.151 19.992 1.00 89.81 89 SER A O 1
ATOM 682 N N . THR A 1 90 ? -5.129 -7.302 20.926 1.00 90.56 90 THR A N 1
ATOM 683 C CA . THR A 1 90 ? -6.005 -7.706 19.823 1.00 90.56 90 THR A CA 1
ATOM 684 C C . THR A 1 90 ? -5.891 -6.700 18.685 1.00 90.56 90 THR A C 1
ATOM 686 O O . THR A 1 90 ? -5.764 -7.089 17.533 1.00 90.56 90 THR A O 1
ATOM 689 N N . ILE A 1 91 ? -5.865 -5.405 18.998 1.00 89.50 91 ILE A N 1
ATOM 690 C CA . ILE A 1 91 ? -5.814 -4.336 17.993 1.00 89.50 91 ILE A CA 1
ATOM 691 C C . ILE A 1 91 ? -4.460 -4.320 17.261 1.00 89.50 91 ILE A C 1
ATOM 693 O O . ILE A 1 91 ? -4.425 -4.118 16.046 1.00 89.50 91 ILE A O 1
ATOM 697 N N . SER A 1 92 ? -3.362 -4.657 17.944 1.00 91.38 92 SER A N 1
ATOM 698 C CA . SER A 1 92 ? -2.021 -4.745 17.346 1.00 91.38 92 SER A CA 1
ATOM 699 C C . SER A 1 92 ? -1.870 -5.830 16.267 1.00 91.38 92 SER A C 1
ATOM 701 O O . SER A 1 92 ? -0.915 -5.797 15.482 1.00 91.38 92 SER A O 1
ATOM 703 N N . TRP A 1 93 ? -2.818 -6.766 16.146 1.00 92.62 93 TRP A N 1
ATOM 704 C CA . TRP A 1 93 ? -2.838 -7.711 15.026 1.00 92.62 93 TRP A CA 1
ATOM 705 C C . TRP A 1 93 ? -3.079 -7.029 13.679 1.00 92.62 93 TRP A C 1
ATOM 707 O O . TRP A 1 93 ? -2.599 -7.534 12.668 1.00 92.62 93 TRP A O 1
ATOM 717 N N . ILE A 1 94 ? -3.765 -5.882 13.643 1.00 91.19 94 ILE A N 1
ATOM 718 C CA . ILE A 1 94 ? -4.040 -5.147 12.400 1.00 91.19 94 ILE A CA 1
ATOM 719 C C . ILE A 1 94 ? -2.728 -4.701 11.723 1.00 91.19 94 ILE A C 1
ATOM 721 O O . ILE A 1 94 ? -2.473 -5.147 10.600 1.00 91.19 94 ILE A O 1
ATOM 725 N N . PRO A 1 95 ? -1.854 -3.895 12.367 1.00 91.19 95 PRO A N 1
ATOM 726 C CA . PRO A 1 95 ? -0.562 -3.536 11.779 1.00 91.19 95 PRO A CA 1
ATOM 727 C C . PRO A 1 95 ? 0.357 -4.745 11.574 1.00 91.19 95 PRO A C 1
ATOM 729 O O . PRO A 1 95 ? 1.113 -4.778 10.603 1.00 91.19 95 PRO A O 1
ATOM 732 N N . SER A 1 96 ? 0.279 -5.760 12.439 1.00 92.56 96 SER A N 1
ATOM 733 C CA . SER A 1 96 ? 1.089 -6.978 12.304 1.00 92.56 96 SER A CA 1
ATOM 734 C C . SER A 1 96 ? 0.759 -7.741 11.019 1.00 92.56 96 SER A C 1
ATOM 736 O O . SER A 1 96 ? 1.657 -8.091 10.253 1.00 92.56 96 SER A O 1
ATOM 738 N N . LEU A 1 97 ? -0.533 -7.951 10.742 1.00 92.44 97 LEU A N 1
ATOM 739 C CA . LEU A 1 97 ? -0.994 -8.575 9.503 1.00 92.44 97 LEU A CA 1
ATOM 740 C C . LEU A 1 97 ? -0.681 -7.708 8.290 1.00 92.44 97 LEU A C 1
ATOM 742 O O . LEU A 1 97 ? -0.272 -8.233 7.260 1.00 92.44 97 LEU A O 1
ATOM 746 N N . GLN A 1 98 ? -0.798 -6.389 8.427 1.00 91.25 98 GLN A N 1
ATOM 747 C CA . GLN A 1 98 ? -0.454 -5.470 7.354 1.00 91.25 98 GLN A CA 1
AT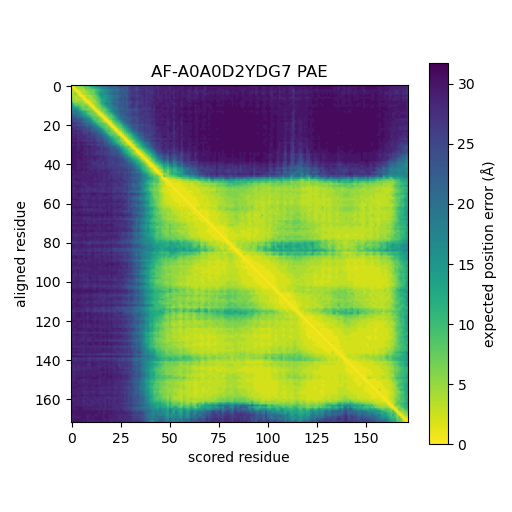OM 748 C C . GLN A 1 98 ? 1.006 -5.636 6.913 1.00 91.25 98 GLN A C 1
ATOM 750 O O . GLN A 1 98 ? 1.279 -5.807 5.726 1.00 91.25 98 GLN A O 1
ATOM 755 N N . ILE A 1 99 ? 1.948 -5.636 7.860 1.00 90.44 99 ILE A N 1
ATOM 756 C CA . ILE A 1 99 ? 3.374 -5.842 7.570 1.00 90.44 99 ILE A CA 1
ATOM 757 C C . ILE A 1 99 ? 3.610 -7.258 7.034 1.00 90.44 99 ILE A C 1
ATOM 759 O O . ILE A 1 99 ? 4.354 -7.430 6.067 1.00 90.44 99 ILE A O 1
ATOM 763 N N . PHE A 1 100 ? 2.950 -8.265 7.612 1.00 92.44 100 PHE A N 1
ATOM 764 C CA . PHE A 1 100 ? 3.029 -9.645 7.142 1.00 92.44 100 PHE A CA 1
ATOM 765 C C . PHE A 1 100 ? 2.634 -9.769 5.668 1.00 92.44 100 PHE A C 1
ATOM 767 O O . PHE A 1 100 ? 3.422 -10.288 4.883 1.00 92.44 100 PHE A O 1
ATOM 774 N N . PHE A 1 101 ? 1.468 -9.259 5.262 1.00 91.00 101 PHE A N 1
ATOM 775 C CA . PHE A 1 101 ? 1.025 -9.313 3.867 1.00 91.00 101 PHE A CA 1
ATOM 776 C C . PHE A 1 101 ? 1.903 -8.465 2.955 1.00 91.00 101 PHE A C 1
ATOM 778 O O . PHE A 1 101 ? 2.181 -8.884 1.834 1.00 91.00 101 PHE A O 1
ATOM 785 N N . MET A 1 102 ? 2.403 -7.325 3.437 1.00 88.81 102 MET A N 1
ATOM 786 C CA . MET A 1 102 ? 3.324 -6.494 2.665 1.00 88.81 102 MET A CA 1
ATOM 787 C C . MET A 1 102 ? 4.613 -7.244 2.303 1.00 88.81 102 MET A C 1
ATOM 789 O O . MET A 1 102 ? 5.096 -7.138 1.177 1.00 88.81 102 MET A O 1
ATOM 793 N N . MET A 1 103 ? 5.138 -8.049 3.230 1.00 87.38 103 MET A N 1
ATOM 794 C CA . MET A 1 103 ? 6.323 -8.881 3.008 1.00 87.38 103 MET A CA 1
ATOM 795 C C . MET A 1 103 ? 5.995 -10.165 2.232 1.00 87.38 103 MET A C 1
ATOM 797 O O . MET A 1 103 ? 6.690 -10.510 1.276 1.00 87.38 103 MET A O 1
ATOM 801 N N . ALA A 1 104 ? 4.917 -10.859 2.605 1.00 90.38 104 ALA A N 1
ATOM 802 C CA . ALA A 1 104 ? 4.498 -12.124 2.001 1.00 90.38 104 ALA A CA 1
ATOM 803 C C . ALA A 1 104 ? 4.091 -11.970 0.528 1.00 90.38 104 ALA A C 1
ATOM 805 O O . ALA A 1 104 ? 4.277 -12.894 -0.264 1.00 90.38 104 ALA A O 1
ATOM 806 N N . MET A 1 105 ? 3.591 -10.795 0.135 1.00 88.69 105 MET A N 1
ATOM 807 C CA . MET A 1 105 ? 3.277 -10.474 -1.257 1.00 88.69 105 MET A CA 1
ATOM 808 C C . MET A 1 105 ? 4.487 -10.177 -2.128 1.00 88.69 105 MET A C 1
ATOM 810 O O . MET A 1 105 ? 4.328 -10.181 -3.346 1.00 88.69 105 MET A O 1
ATOM 814 N N . GLY A 1 106 ? 5.688 -10.026 -1.566 1.00 85.75 106 GLY A N 1
ATOM 815 C CA . GLY A 1 106 ? 6.908 -9.759 -2.332 1.00 85.75 106 GLY A CA 1
ATOM 816 C C . GLY A 1 106 ? 7.109 -10.697 -3.536 1.00 85.75 106 GLY A C 1
ATOM 817 O O . GLY A 1 106 ? 7.186 -10.201 -4.661 1.00 85.75 106 GLY A O 1
ATOM 818 N N . PRO A 1 107 ? 7.131 -12.035 -3.358 1.00 86.94 107 PRO A N 1
ATOM 819 C CA . PRO A 1 107 ? 7.336 -12.976 -4.462 1.00 86.94 107 PRO A CA 1
ATOM 820 C C . PRO A 1 107 ? 6.206 -12.980 -5.499 1.00 86.94 107 PRO A C 1
ATOM 822 O O . PRO A 1 107 ? 6.465 -13.100 -6.695 1.00 86.94 107 PRO A O 1
ATOM 825 N N . ILE A 1 108 ? 4.950 -12.852 -5.057 1.00 87.75 108 ILE A N 1
ATOM 826 C CA . ILE A 1 108 ? 3.783 -12.886 -5.954 1.00 87.75 108 ILE A CA 1
ATOM 827 C C . ILE A 1 10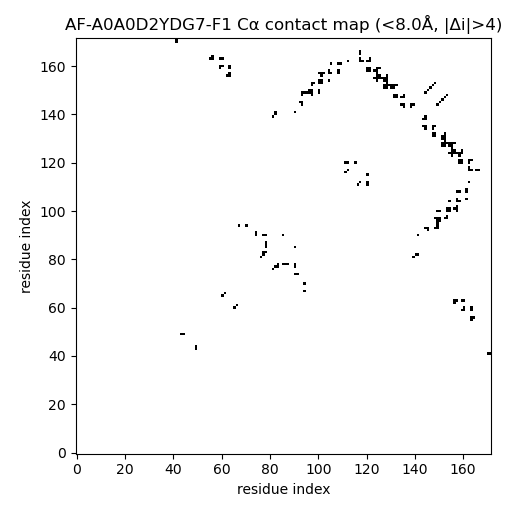8 ? 3.746 -11.624 -6.811 1.00 87.75 108 ILE A C 1
ATOM 829 O O . ILE A 1 108 ? 3.604 -11.696 -8.029 1.00 87.75 108 ILE A O 1
ATOM 833 N N . VAL A 1 109 ? 3.929 -10.471 -6.173 1.00 85.81 109 VAL A N 1
ATOM 834 C CA . VAL A 1 109 ? 3.989 -9.173 -6.837 1.00 85.81 109 VAL A CA 1
ATOM 835 C C . VAL A 1 109 ? 5.181 -9.112 -7.789 1.00 85.81 109 VAL A C 1
ATOM 837 O O . VAL A 1 109 ? 5.022 -8.611 -8.895 1.00 85.81 109 VAL A O 1
ATOM 840 N N . GLY A 1 110 ? 6.331 -9.685 -7.416 1.00 85.25 110 GLY A N 1
ATOM 841 C CA . GLY A 1 110 ? 7.489 -9.822 -8.304 1.00 85.25 110 GLY A CA 1
ATOM 842 C C . GLY A 1 110 ? 7.165 -10.607 -9.578 1.00 85.25 110 GLY A C 1
ATOM 843 O O . GLY A 1 110 ? 7.363 -10.102 -10.674 1.00 85.25 110 GLY A O 1
ATOM 844 N N . LYS A 1 111 ? 6.543 -11.789 -9.459 1.00 85.75 111 LYS A N 1
ATOM 845 C CA . LYS A 1 111 ? 6.115 -12.580 -10.633 1.00 85.75 111 LYS A CA 1
ATOM 846 C C . LYS A 1 111 ? 5.152 -11.815 -11.550 1.00 85.75 111 LYS A C 1
ATOM 848 O O . LYS A 1 111 ? 5.241 -11.921 -12.773 1.00 85.75 111 LYS A O 1
ATOM 853 N N . ILE A 1 112 ? 4.209 -11.074 -10.965 1.00 84.69 112 ILE A N 1
ATOM 854 C CA . ILE A 1 112 ? 3.243 -10.263 -11.722 1.00 84.69 112 ILE A CA 1
ATOM 855 C C . ILE A 1 112 ? 3.956 -9.096 -12.410 1.00 84.69 112 ILE A C 1
ATOM 857 O O . ILE A 1 112 ? 3.672 -8.819 -13.575 1.00 84.69 112 ILE A O 1
ATOM 861 N N . TYR A 1 113 ? 4.893 -8.451 -11.715 1.00 82.81 113 TYR A N 1
ATOM 862 C CA . TYR A 1 113 ? 5.719 -7.380 -12.257 1.00 82.81 113 TYR A CA 1
ATOM 863 C C . TYR A 1 113 ? 6.474 -7.841 -13.506 1.00 82.81 113 TYR A C 1
ATOM 865 O O . TYR A 1 113 ? 6.390 -7.180 -14.537 1.00 82.81 113 TYR A O 1
ATOM 873 N N . ASP A 1 114 ? 7.120 -9.006 -13.446 1.00 82.81 114 ASP A N 1
ATOM 874 C CA . ASP A 1 114 ? 7.900 -9.548 -14.565 1.00 82.81 114 ASP A CA 1
ATOM 875 C C . ASP A 1 114 ? 7.029 -9.871 -15.794 1.00 82.81 114 ASP A C 1
ATOM 877 O O . ASP A 1 114 ? 7.502 -9.818 -16.925 1.00 82.81 114 ASP A O 1
ATOM 881 N N . SER A 1 115 ? 5.747 -10.196 -15.585 1.00 83.94 115 SER A N 1
ATOM 882 C CA . SER A 1 115 ? 4.835 -10.624 -16.659 1.00 83.94 115 SER A CA 1
ATOM 883 C C . SER A 1 115 ? 4.046 -9.474 -17.295 1.00 83.94 115 SER A C 1
ATOM 885 O O . SER A 1 115 ? 3.812 -9.480 -18.500 1.00 83.94 115 SER A O 1
ATOM 887 N N . TYR A 1 116 ? 3.595 -8.506 -16.491 1.00 80.06 116 TYR A N 1
ATOM 888 C CA . TYR A 1 116 ? 2.696 -7.426 -16.927 1.00 80.06 116 TYR A CA 1
ATOM 889 C C . TYR A 1 116 ? 3.352 -6.042 -16.892 1.00 80.06 116 TYR A C 1
ATOM 891 O O . TYR A 1 116 ? 2.795 -5.077 -17.415 1.00 80.06 116 TYR A O 1
ATOM 899 N N . GLY A 1 117 ? 4.534 -5.928 -16.292 1.00 79.81 117 GLY A N 1
ATOM 900 C CA . GLY A 1 117 ? 5.262 -4.680 -16.147 1.00 79.81 117 GLY A CA 1
ATOM 901 C C . GLY A 1 117 ? 4.767 -3.769 -15.006 1.00 79.81 117 GLY A C 1
ATOM 902 O O . GLY A 1 117 ? 3.727 -4.005 -14.380 1.00 79.81 117 GLY A O 1
ATOM 903 N N . PRO A 1 118 ? 5.504 -2.674 -14.748 1.00 80.38 118 PRO A N 1
ATOM 904 C CA . PRO A 1 118 ? 5.312 -1.765 -13.607 1.00 80.38 118 PRO A CA 1
ATOM 905 C C . PRO A 1 118 ? 3.971 -1.021 -13.597 1.00 80.38 118 PRO A C 1
ATOM 907 O O . PRO A 1 118 ? 3.370 -0.811 -12.541 1.00 80.38 118 PRO A O 1
ATOM 910 N N . ARG A 1 119 ? 3.494 -0.588 -14.771 1.00 81.06 119 ARG A N 1
ATOM 911 C CA . ARG A 1 119 ? 2.401 0.397 -14.884 1.00 81.06 119 ARG A CA 1
ATOM 912 C C . ARG A 1 119 ? 1.058 -0.138 -14.388 1.00 81.06 119 ARG A C 1
ATOM 914 O O . ARG A 1 119 ? 0.356 0.550 -13.649 1.00 81.06 119 ARG A O 1
ATOM 921 N N . TYR A 1 120 ? 0.709 -1.366 -14.768 1.00 83.06 120 TYR A N 1
ATOM 922 C CA . TYR A 1 120 ? -0.545 -1.994 -14.342 1.00 83.06 120 TYR A CA 1
ATOM 923 C C . TYR A 1 120 ? -0.535 -2.317 -12.851 1.00 83.06 120 TYR A C 1
ATOM 925 O O . TYR A 1 120 ? -1.560 -2.185 -12.182 1.00 83.06 120 TYR A O 1
ATOM 933 N N . LEU A 1 121 ? 0.634 -2.683 -12.324 1.00 86.38 121 LEU A N 1
ATOM 934 C CA . LEU A 1 121 ? 0.818 -2.985 -10.914 1.00 86.38 121 LEU A CA 1
ATOM 935 C C . LEU A 1 121 ? 0.660 -1.729 -10.042 1.00 86.38 121 LEU A C 1
ATOM 937 O O . LEU A 1 121 ? -0.032 -1.784 -9.028 1.00 86.38 121 LEU A O 1
ATOM 941 N N . LEU A 1 122 ? 1.215 -0.586 -10.470 1.00 86.56 122 LEU A N 1
ATOM 942 C CA . LEU A 1 122 ? 1.013 0.705 -9.797 1.00 86.56 122 LEU A CA 1
ATOM 943 C C . LEU A 1 122 ? -0.456 1.113 -9.779 1.00 86.56 122 LEU A C 1
ATOM 945 O O . LEU A 1 122 ? -0.977 1.474 -8.724 1.00 86.56 122 LEU A O 1
ATOM 949 N N . PHE A 1 123 ? -1.128 1.056 -10.929 1.00 88.06 123 PHE A N 1
ATOM 950 C CA . PHE A 1 123 ? -2.523 1.476 -11.031 1.00 88.06 123 PHE A CA 1
ATOM 951 C C . PHE A 1 123 ? -3.448 0.560 -10.219 1.00 88.06 123 PHE A C 1
ATOM 953 O O . PHE A 1 123 ? -4.221 1.038 -9.390 1.00 88.06 123 PHE A O 1
ATOM 960 N N . GLY A 1 124 ? -3.318 -0.761 -10.387 1.00 90.81 124 GLY A N 1
ATOM 961 C CA . GLY A 1 124 ? -4.099 -1.745 -9.636 1.00 90.81 124 GLY A CA 1
ATOM 962 C C . GLY A 1 124 ? -3.826 -1.697 -8.131 1.00 90.81 124 GLY A C 1
ATOM 963 O O . GLY A 1 124 ? -4.765 -1.707 -7.338 1.00 90.81 124 GLY A O 1
ATOM 964 N N . GLY A 1 125 ? -2.556 -1.575 -7.732 1.00 90.62 125 GLY A N 1
ATOM 965 C CA . GLY A 1 125 ? -2.151 -1.452 -6.332 1.00 90.62 125 GLY A CA 1
ATOM 966 C C . GLY A 1 125 ? -2.685 -0.183 -5.673 1.00 90.62 125 GLY A C 1
ATOM 967 O O . GLY A 1 125 ? -3.223 -0.249 -4.570 1.00 90.62 125 GLY A O 1
ATOM 968 N N . SER A 1 126 ? -2.618 0.954 -6.373 1.00 91.50 126 SER A N 1
ATOM 969 C CA . SER A 1 126 ? -3.146 2.240 -5.892 1.00 91.50 126 SER A CA 1
ATOM 970 C C . SER A 1 126 ? -4.654 2.191 -5.685 1.00 91.50 126 SER A C 1
ATOM 972 O O . SER A 1 126 ? -5.139 2.581 -4.624 1.00 91.50 126 SER A O 1
ATOM 974 N N . LEU A 1 127 ? -5.398 1.655 -6.658 1.00 94.44 127 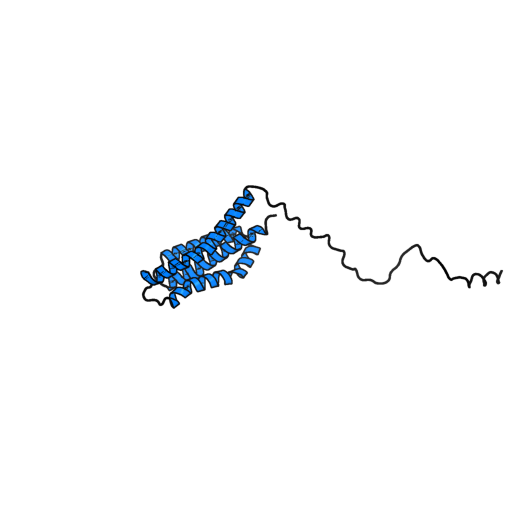LEU A N 1
ATOM 975 C CA . LEU A 1 127 ? -6.846 1.487 -6.531 1.00 94.44 127 LEU A CA 1
ATOM 976 C C . LEU A 1 127 ? -7.208 0.563 -5.369 1.00 94.44 127 LEU A C 1
ATOM 978 O O . LEU A 1 127 ? -8.088 0.897 -4.580 1.00 94.44 127 LEU A O 1
ATOM 982 N N . LEU A 1 128 ? -6.515 -0.570 -5.235 1.00 93.56 128 LEU A N 1
ATOM 983 C CA . LEU A 1 128 ? -6.761 -1.526 -4.159 1.00 93.56 128 LEU A CA 1
ATOM 984 C C . LEU A 1 128 ? -6.437 -0.930 -2.781 1.00 93.56 128 LEU A C 1
ATOM 986 O O . LEU A 1 128 ? -7.189 -1.136 -1.831 1.00 93.56 128 LEU A O 1
ATOM 990 N N . HIS A 1 129 ? -5.352 -0.161 -2.679 1.00 94.00 129 HIS A N 1
ATOM 991 C CA . HIS A 1 129 ? -4.958 0.510 -1.445 1.00 94.00 129 HIS A CA 1
ATOM 992 C C . HIS A 1 129 ? -5.990 1.563 -1.027 1.00 94.00 129 HIS A C 1
ATOM 994 O O . HIS A 1 129 ? -6.510 1.503 0.086 1.00 94.00 129 HIS A O 1
ATOM 1000 N N . VAL A 1 130 ? -6.360 2.469 -1.939 1.00 94.44 130 VAL A N 1
ATOM 1001 C CA . VAL A 1 130 ? -7.384 3.497 -1.687 1.00 94.44 130 VAL A CA 1
ATOM 1002 C C . VAL A 1 130 ? -8.728 2.858 -1.347 1.00 94.44 130 VAL A C 1
ATOM 1004 O O . VAL A 1 130 ? -9.378 3.278 -0.393 1.00 94.44 130 VAL A O 1
ATOM 1007 N N . PHE A 1 131 ? -9.125 1.807 -2.065 1.00 94.50 131 PHE A N 1
ATOM 1008 C CA . PHE A 1 131 ? -10.340 1.058 -1.763 1.00 94.50 131 PHE A CA 1
ATOM 1009 C C . PHE A 1 131 ? -10.301 0.461 -0.350 1.00 94.50 131 PHE A C 1
ATOM 1011 O O . PHE A 1 131 ? -11.251 0.635 0.411 1.00 94.50 131 PHE A O 1
ATOM 1018 N N . GLY A 1 132 ? -9.194 -0.174 0.044 1.00 92.56 132 GLY A N 1
ATOM 1019 C CA . GLY A 1 132 ? -9.010 -0.700 1.398 1.00 92.56 132 GLY A CA 1
ATOM 1020 C C . GLY A 1 132 ? -9.147 0.380 2.476 1.00 92.56 132 GLY A C 1
ATOM 1021 O O . GLY A 1 132 ? -9.832 0.163 3.475 1.00 92.56 132 GLY A O 1
ATOM 1022 N N . LEU A 1 133 ? -8.577 1.568 2.250 1.00 92.06 133 LEU A N 1
ATOM 1023 C CA . LEU A 1 133 ? -8.702 2.713 3.161 1.00 92.06 133 LEU A CA 1
ATOM 1024 C C . LEU A 1 133 ? -10.128 3.264 3.234 1.00 92.06 133 LEU A C 1
ATOM 1026 O O . LEU A 1 133 ? -10.635 3.521 4.324 1.00 92.06 133 LEU A O 1
ATOM 1030 N N . MET A 1 134 ? -10.802 3.406 2.093 1.00 94.06 134 MET A N 1
ATOM 1031 C CA . MET A 1 134 ? -12.198 3.844 2.054 1.00 94.06 134 MET A CA 1
ATOM 1032 C C . MET A 1 134 ? -13.111 2.864 2.794 1.00 94.06 134 MET A C 1
ATOM 1034 O O . MET A 1 134 ? -13.971 3.277 3.570 1.00 94.06 134 MET A O 1
ATOM 1038 N N . MET A 1 135 ? -12.895 1.561 2.607 1.00 92.75 135 MET A N 1
ATOM 1039 C CA . MET A 1 135 ? -13.644 0.526 3.315 1.00 92.75 135 MET A CA 1
ATOM 1040 C C . MET A 1 135 ? -13.331 0.517 4.816 1.00 92.75 135 MET A C 1
ATOM 1042 O O . MET A 1 135 ? -14.234 0.293 5.618 1.00 92.75 135 MET A O 1
ATOM 1046 N N . ALA A 1 136 ? -12.085 0.794 5.216 1.00 90.19 136 ALA A N 1
ATOM 1047 C CA . ALA A 1 136 ? -11.721 0.981 6.621 1.00 90.19 136 ALA A CA 1
ATOM 1048 C C . ALA A 1 136 ? -12.421 2.201 7.242 1.00 90.19 136 ALA A C 1
ATOM 1050 O O . ALA A 1 136 ? -12.877 2.117 8.376 1.00 90.19 136 ALA A O 1
ATOM 1051 N N . SER A 1 137 ? -12.597 3.293 6.490 1.00 90.88 137 SER A N 1
ATOM 1052 C CA . SER A 1 137 ? -13.303 4.489 6.972 1.00 90.88 137 SER A CA 1
ATOM 1053 C C . SER A 1 137 ? -14.784 4.251 7.288 1.00 90.88 137 SER A C 1
ATOM 1055 O O . SER A 1 137 ? -15.348 4.976 8.103 1.00 90.88 137 SER A O 1
ATOM 1057 N N . LEU A 1 138 ? -15.430 3.280 6.637 1.00 90.69 138 LEU A N 1
ATOM 1058 C CA . LEU A 1 138 ? -16.833 2.912 6.883 1.00 90.69 138 LEU A CA 1
ATOM 1059 C C . LEU A 1 138 ? -16.976 1.774 7.906 1.00 90.69 138 LEU A C 1
ATOM 1061 O O . LEU A 1 138 ? -18.089 1.423 8.305 1.00 90.69 138 LEU A O 1
ATOM 1065 N N . ALA A 1 139 ? -15.864 1.156 8.302 1.00 88.88 139 ALA A N 1
ATOM 1066 C CA . ALA A 1 139 ? -15.866 -0.000 9.174 1.00 88.88 139 ALA A CA 1
ATOM 1067 C C . ALA A 1 139 ? -16.118 0.407 10.631 1.00 88.88 139 ALA A C 1
ATOM 1069 O O . ALA A 1 139 ? -15.487 1.308 11.172 1.00 88.88 139 ALA A O 1
ATOM 1070 N N . THR A 1 140 ? -17.022 -0.315 11.293 1.00 85.38 140 THR A N 1
ATOM 1071 C CA . THR A 1 140 ? -17.365 -0.096 12.714 1.00 85.38 140 THR A CA 1
ATOM 1072 C C . THR A 1 140 ? -17.008 -1.291 13.593 1.00 85.38 140 THR A C 1
ATOM 1074 O O . THR A 1 140 ? -17.138 -1.247 14.815 1.00 85.38 140 THR A O 1
ATOM 1077 N N . LYS A 1 141 ? -16.584 -2.400 12.978 1.00 88.50 141 LYS A N 1
ATOM 1078 C CA . LYS A 1 141 ? -16.223 -3.644 13.661 1.00 88.50 141 LYS A CA 1
ATOM 1079 C C . LYS A 1 141 ? -14.756 -3.970 13.417 1.00 88.50 141 LYS A C 1
ATOM 1081 O O . LYS A 1 141 ? -14.273 -3.832 12.297 1.00 88.50 141 LYS A O 1
ATOM 1086 N N . TYR A 1 142 ? -14.098 -4.522 14.436 1.00 88.25 142 TYR A N 1
ATOM 1087 C CA . TYR A 1 142 ? -12.699 -4.958 14.378 1.00 88.25 142 TYR A CA 1
ATOM 1088 C C . TYR A 1 142 ? -12.382 -5.803 13.133 1.00 88.25 142 TYR A C 1
ATOM 1090 O O . TYR A 1 142 ? -11.466 -5.482 12.384 1.00 88.25 142 TYR A O 1
ATOM 1098 N N . TYR A 1 143 ? -13.187 -6.831 12.848 1.00 89.56 143 TYR A N 1
ATOM 1099 C CA . TYR A 1 143 ? -12.965 -7.710 11.693 1.00 89.56 143 TYR A CA 1
ATOM 1100 C C . TYR A 1 143 ? -13.035 -6.983 10.346 1.00 89.56 143 TYR A C 1
ATOM 1102 O O . TYR A 1 143 ? -12.306 -7.337 9.424 1.00 89.56 143 TYR A O 1
ATOM 1110 N N . GLN A 1 144 ? -13.897 -5.969 10.224 1.00 92.44 144 GLN A N 1
ATOM 1111 C CA . GLN A 1 144 ? -14.014 -5.190 8.991 1.00 92.44 144 GLN A CA 1
ATOM 1112 C C . GLN A 1 144 ? -12.737 -4.383 8.752 1.00 92.44 144 GLN A C 1
ATOM 1114 O O . GLN A 1 144 ? -12.211 -4.426 7.646 1.00 92.44 144 GLN A O 1
ATOM 1119 N N . ILE A 1 145 ? -12.215 -3.731 9.797 1.00 90.44 145 ILE A N 1
ATOM 1120 C CA . ILE A 1 145 ? -10.961 -2.961 9.754 1.00 90.44 145 ILE A CA 1
ATOM 1121 C C . ILE A 1 145 ? -9.774 -3.888 9.486 1.00 90.44 145 ILE A C 1
ATOM 1123 O O . ILE A 1 145 ? -8.928 -3.593 8.648 1.00 90.44 145 ILE A O 1
ATOM 1127 N N . LEU A 1 146 ? -9.725 -5.044 10.149 1.00 92.56 146 LEU A N 1
ATOM 1128 C CA . LEU A 1 146 ? -8.659 -6.020 9.954 1.00 92.56 146 LEU A CA 1
ATOM 1129 C C . LEU A 1 146 ? -8.601 -6.523 8.506 1.00 92.56 146 LEU A C 1
ATOM 1131 O O . LEU A 1 146 ? -7.516 -6.629 7.941 1.00 92.56 146 LEU A O 1
ATOM 1135 N N . LEU A 1 147 ? -9.749 -6.800 7.883 1.00 93.25 147 LEU A N 1
ATOM 1136 C CA . LEU A 1 147 ? -9.794 -7.257 6.493 1.00 93.25 147 LEU A CA 1
ATOM 1137 C C . LEU A 1 147 ? -9.511 -6.127 5.495 1.00 93.25 147 LEU A C 1
ATOM 1139 O O . LEU A 1 147 ? -8.750 -6.322 4.546 1.00 93.25 147 LEU A O 1
ATOM 1143 N N . SER A 1 148 ? -10.094 -4.943 5.691 1.00 93.38 148 SER A N 1
ATOM 1144 C CA . SER A 1 148 ? -9.918 -3.822 4.763 1.00 93.38 148 SER A CA 1
ATOM 1145 C C . SER A 1 148 ? -8.520 -3.208 4.858 1.00 93.38 148 SER A C 1
ATOM 1147 O O . SER A 1 148 ? -7.853 -3.025 3.841 1.00 93.38 148 SER A O 1
ATOM 1149 N N . GLN A 1 149 ? -8.033 -2.948 6.068 1.00 92.06 149 GLN A N 1
ATOM 1150 C CA . GLN A 1 149 ? -6.736 -2.327 6.307 1.00 92.06 149 GLN A CA 1
ATOM 1151 C C . GLN A 1 149 ? -5.603 -3.362 6.352 1.00 92.06 149 GLN A C 1
ATOM 1153 O O . GLN A 1 149 ? -4.604 -3.230 5.647 1.00 92.06 149 GLN A O 1
ATOM 1158 N N . GLY A 1 150 ? -5.762 -4.406 7.168 1.00 89.94 150 GLY A N 1
ATOM 1159 C CA . GLY A 1 150 ? -4.714 -5.397 7.419 1.00 89.94 150 GLY A CA 1
ATOM 1160 C C . GLY A 1 150 ? -4.436 -6.319 6.232 1.00 89.94 150 GLY A C 1
ATOM 1161 O O . GLY A 1 150 ? -3.317 -6.805 6.104 1.00 89.94 150 GLY A O 1
ATOM 1162 N N . VAL A 1 151 ? -5.416 -6.535 5.346 1.00 92.56 151 VAL A N 1
ATOM 1163 C CA . VAL A 1 151 ? -5.262 -7.406 4.167 1.00 92.56 151 VAL A CA 1
ATOM 1164 C C . VAL A 1 151 ? -5.378 -6.619 2.866 1.00 92.56 151 VAL A C 1
ATOM 1166 O O . VAL A 1 151 ? -4.419 -6.554 2.104 1.00 92.56 151 VAL A O 1
ATOM 1169 N N . CYS A 1 152 ? -6.529 -6.001 2.589 1.00 93.44 152 CYS A N 1
ATOM 1170 C CA . CYS A 1 152 ? -6.780 -5.378 1.284 1.00 93.44 152 CYS A CA 1
ATOM 1171 C C . CYS A 1 152 ? -5.834 -4.196 1.010 1.00 93.44 152 CYS A C 1
ATOM 1173 O O . CYS A 1 152 ? -5.146 -4.179 -0.013 1.00 93.44 152 CYS A O 1
ATOM 1175 N N . SER A 1 153 ? -5.734 -3.255 1.951 1.00 93.50 153 SER A N 1
ATOM 1176 C CA . SER A 1 153 ? -4.806 -2.125 1.857 1.00 93.50 153 SER A CA 1
ATOM 1177 C C . SER A 1 153 ? -3.340 -2.580 1.865 1.00 93.50 153 SER A C 1
ATOM 1179 O O . SER A 1 153 ? -2.533 -2.034 1.107 1.00 93.50 153 SER A O 1
ATOM 1181 N 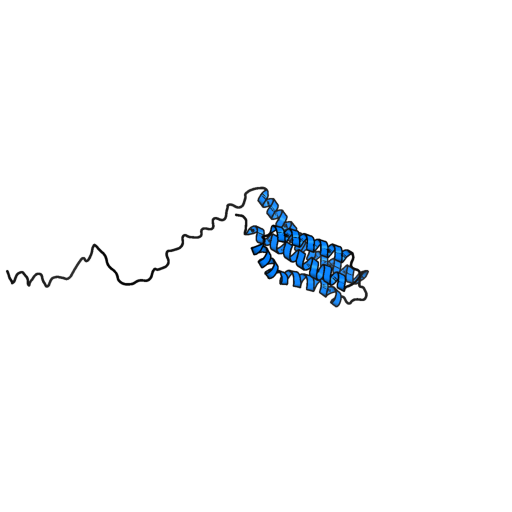N . ALA A 1 154 ? -3.011 -3.623 2.638 1.00 91.69 154 ALA A N 1
ATOM 1182 C CA . ALA A 1 154 ? -1.673 -4.213 2.708 1.00 91.69 154 ALA A CA 1
ATOM 1183 C C . ALA A 1 154 ? -1.199 -4.798 1.366 1.00 91.69 154 ALA A C 1
ATOM 1185 O O . ALA A 1 154 ? -0.073 -4.548 0.938 1.00 91.69 154 ALA A O 1
ATOM 1186 N N . VAL A 1 155 ? -2.064 -5.536 0.665 1.00 92.50 155 VAL A N 1
ATOM 1187 C CA . VAL A 1 155 ? -1.755 -6.078 -0.669 1.00 92.50 155 VAL A CA 1
ATOM 1188 C C . VAL A 1 155 ? -1.573 -4.946 -1.685 1.00 92.50 155 VAL A C 1
ATOM 1190 O O . VAL A 1 155 ? -0.648 -4.992 -2.497 1.00 92.50 155 VAL A O 1
ATOM 1193 N N . GLY A 1 156 ? -2.409 -3.903 -1.616 1.00 90.81 156 GLY A N 1
ATOM 1194 C CA . GLY A 1 156 ? -2.302 -2.731 -2.488 1.00 90.81 156 GLY A CA 1
ATOM 1195 C C . GLY A 1 156 ? -0.982 -1.978 -2.308 1.00 90.81 156 GLY A C 1
ATOM 1196 O O . GLY A 1 156 ? -0.271 -1.739 -3.283 1.00 90.81 156 GLY A O 1
ATOM 1197 N N . VAL A 1 157 ? -0.602 -1.671 -1.062 1.00 90.62 157 VAL A N 1
ATOM 1198 C CA . VAL A 1 157 ? 0.661 -0.970 -0.776 1.00 90.62 157 VAL A CA 1
ATOM 1199 C C . VAL A 1 157 ? 1.888 -1.821 -1.121 1.00 90.62 157 VAL A C 1
ATOM 1201 O O . VAL A 1 157 ? 2.871 -1.287 -1.630 1.00 90.62 157 VAL A O 1
ATOM 1204 N N . ALA A 1 158 ? 1.816 -3.148 -0.952 1.00 89.81 158 ALA A N 1
ATOM 1205 C CA . ALA A 1 158 ? 2.876 -4.060 -1.385 1.00 89.81 158 ALA A CA 1
ATOM 1206 C C . ALA A 1 158 ? 3.117 -3.967 -2.900 1.00 89.81 158 ALA A C 1
ATOM 1208 O O . ALA A 1 158 ? 4.259 -3.888 -3.349 1.00 89.81 158 ALA A O 1
ATOM 1209 N N . ALA A 1 159 ? 2.040 -3.927 -3.690 1.00 89.06 159 ALA A N 1
ATOM 1210 C CA . ALA A 1 159 ? 2.116 -3.768 -5.139 1.00 89.06 159 ALA A CA 1
ATOM 1211 C C . ALA A 1 159 ? 2.733 -2.417 -5.551 1.00 89.06 159 ALA A C 1
ATOM 1213 O O . ALA A 1 159 ? 3.605 -2.381 -6.421 1.00 89.06 159 ALA A O 1
ATOM 1214 N N . ILE A 1 160 ? 2.344 -1.320 -4.887 1.00 87.69 160 ILE A N 1
ATOM 1215 C CA . ILE A 1 160 ? 2.880 0.029 -5.146 1.00 87.69 160 ILE A CA 1
ATOM 1216 C C . ILE A 1 160 ? 4.383 0.090 -4.855 1.00 87.69 160 ILE A C 1
ATOM 1218 O O . ILE A 1 160 ? 5.165 0.584 -5.670 1.00 87.69 160 ILE A O 1
ATOM 1222 N N . PHE A 1 161 ? 4.794 -0.439 -3.702 1.00 84.19 161 PHE A N 1
ATOM 1223 C CA . PHE A 1 161 ? 6.179 -0.381 -3.250 1.00 84.19 161 PHE A CA 1
ATOM 1224 C C . PHE A 1 161 ? 7.136 -1.119 -4.189 1.00 84.19 161 PHE A C 1
ATOM 1226 O O . PHE A 1 161 ? 8.222 -0.624 -4.493 1.00 84.19 161 PHE A O 1
ATOM 1233 N N . GLN A 1 162 ? 6.730 -2.290 -4.682 1.00 81.62 162 GLN A N 1
ATOM 1234 C CA . GLN A 1 162 ? 7.584 -3.094 -5.553 1.00 81.62 162 GLN A CA 1
ATOM 1235 C C . GLN A 1 162 ? 7.664 -2.534 -6.969 1.00 81.62 162 GLN A C 1
ATOM 1237 O O . GLN A 1 162 ? 8.722 -2.612 -7.590 1.00 81.62 162 GLN A O 1
ATOM 1242 N N . ALA A 1 163 ? 6.603 -1.890 -7.456 1.00 77.75 163 ALA A N 1
ATOM 1243 C CA . ALA A 1 163 ? 6.663 -1.232 -8.749 1.00 77.75 163 ALA A CA 1
ATOM 1244 C C . ALA A 1 163 ? 7.630 -0.034 -8.760 1.00 77.75 163 ALA A C 1
ATOM 1246 O O . ALA A 1 163 ? 8.396 0.120 -9.709 1.00 77.75 163 ALA A O 1
ATOM 1247 N N . GLY A 1 164 ? 7.659 0.764 -7.684 1.00 68.25 164 GLY A N 1
ATOM 1248 C CA . GLY A 1 164 ? 8.549 1.927 -7.573 1.00 68.25 164 GLY A CA 1
ATOM 1249 C C . GLY A 1 164 ? 10.043 1.591 -7.468 1.00 68.25 164 GLY A C 1
ATOM 1250 O O . GLY A 1 164 ? 10.876 2.427 -7.815 1.00 68.25 164 GLY A O 1
ATOM 1251 N N . LYS A 1 165 ? 10.398 0.382 -7.008 1.00 61.16 165 LYS A N 1
ATOM 1252 C CA . LYS A 1 165 ? 11.796 -0.081 -6.925 1.00 61.16 165 LYS A CA 1
ATOM 1253 C C . LYS A 1 165 ? 12.352 -0.583 -8.250 1.00 61.16 165 LYS A C 1
ATOM 1255 O O . LYS A 1 165 ? 13.546 -0.446 -8.499 1.00 61.16 165 LYS A O 1
ATOM 1260 N N . ASN A 1 166 ? 11.504 -1.200 -9.065 1.00 61.25 166 ASN A N 1
ATOM 1261 C CA . ASN A 1 166 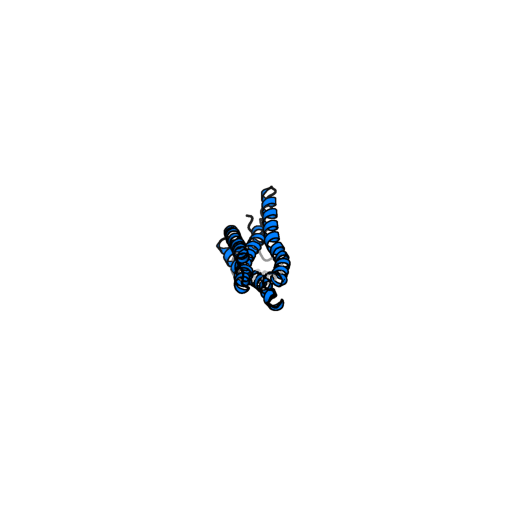? 11.954 -1.945 -10.235 1.00 61.25 166 ASN A CA 1
ATOM 1262 C C . ASN A 1 166 ? 12.024 -1.085 -11.511 1.00 61.25 166 ASN A C 1
ATOM 1264 O O . ASN A 1 166 ? 12.740 -1.451 -12.438 1.00 61.25 166 ASN A O 1
ATOM 1268 N N . ASP A 1 167 ? 11.373 0.086 -11.537 1.00 58.53 167 ASP A N 1
ATOM 1269 C CA . ASP A 1 167 ? 11.441 1.035 -12.667 1.00 58.53 167 ASP A CA 1
ATOM 1270 C C . ASP A 1 167 ? 12.868 1.550 -12.949 1.00 58.53 167 ASP A C 1
ATOM 1272 O O . ASP A 1 167 ? 13.172 1.968 -14.062 1.00 58.53 167 ASP A O 1
ATOM 1276 N N . ILE A 1 168 ? 13.777 1.460 -11.971 1.00 55.12 168 ILE A N 1
ATOM 1277 C CA . ILE A 1 168 ? 15.193 1.826 -12.131 1.00 55.12 168 ILE A CA 1
ATOM 1278 C C . ILE A 1 168 ? 15.985 0.820 -12.982 1.00 55.12 168 ILE A C 1
ATOM 1280 O O . ILE A 1 168 ? 17.009 1.191 -13.550 1.00 55.12 168 ILE A O 1
ATOM 1284 N N . TYR A 1 169 ? 15.519 -0.424 -13.121 1.00 52.38 169 TYR A N 1
ATOM 1285 C CA . TYR A 1 169 ? 16.246 -1.474 -13.847 1.00 52.38 169 TYR A CA 1
ATOM 1286 C C . TYR A 1 169 ? 15.771 -1.679 -15.291 1.00 52.38 169 TYR A C 1
ATOM 1288 O O . TYR A 1 169 ? 16.361 -2.485 -16.006 1.00 52.38 169 TYR A O 1
ATOM 1296 N N . LEU A 1 170 ? 14.724 -0.970 -15.726 1.00 49.41 170 LEU A N 1
ATOM 1297 C CA . LEU A 1 170 ? 14.103 -1.149 -17.046 1.00 49.41 170 LEU A CA 1
ATOM 1298 C C . LEU A 1 170 ? 14.135 0.108 -17.926 1.00 49.41 170 LEU A C 1
ATOM 1300 O O . LEU A 1 170 ? 13.409 0.166 -18.920 1.00 49.41 170 LEU A O 1
ATOM 1304 N N . LEU A 1 171 ? 14.957 1.109 -17.596 1.00 45.69 171 LEU A N 1
ATOM 1305 C CA . LEU A 1 171 ? 15.224 2.181 -18.555 1.00 45.69 171 LEU A CA 1
ATOM 1306 C C . LEU A 1 171 ? 16.106 1.614 -19.691 1.00 45.69 171 LEU A C 1
ATOM 1308 O O . LEU A 1 171 ? 17.191 1.109 -19.392 1.00 45.69 171 LEU A O 1
ATOM 1312 N N . PRO A 1 172 ? 15.601 1.618 -20.941 1.00 46.50 172 PRO A N 1
ATOM 1313 C CA . PRO A 1 172 ? 16.239 1.018 -22.110 1.00 46.50 172 PRO A CA 1
ATOM 1314 C C . PRO A 1 172 ? 17.398 1.838 -22.645 1.00 46.50 172 PRO A C 1
ATOM 1316 O O . PRO A 1 172 ? 17.447 3.062 -22.370 1.00 46.50 172 PRO A O 1
#

pLDDT: mean 75.16, std 19.66, range [31.88, 94.5]

Sequence (172 aa):
MALQQAEDAMTNKTEDVEPSTEENAGREPDPEAAPPLASQQPEPPNGGVAWFVVLGTWCASFCSFGWINSVGAFQEYFENELLPNYSSSTISWIPSLQIFFMMAMGPIVGKIYDSYGPRYLLFGGSLLHVFGLMMASLATKYYQILLSQGVCSAVGVAAIFQAGKNDIYLLP

Radius of gyration: 35.05 Å; Cα contacts (8 Å, |Δi|>4): 135; chains: 1; bounding box: 97×63×79 Å

Solvent-accessible surface area (backbone atoms only — not comparable to full-atom values): 9914 Å² total; per-residue (Å²): 127,80,68,66,69,61,64,72,70,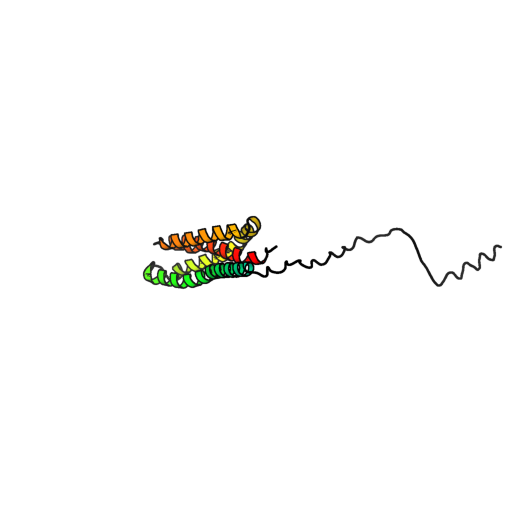75,69,86,75,78,89,85,88,85,86,85,81,89,85,90,81,90,78,81,86,74,81,75,78,71,76,81,82,70,73,80,66,54,78,74,67,88,52,73,66,49,55,52,50,52,50,48,32,48,49,30,47,43,57,38,57,47,46,60,60,49,48,57,58,50,49,53,45,36,47,68,71,71,38,63,90,53,55,67,79,62,59,52,47,30,65,51,40,18,53,48,37,30,57,67,39,47,68,59,45,49,56,48,35,79,73,70,36,48,69,60,38,35,54,53,11,48,52,38,22,53,49,11,49,55,49,29,73,73,41,82,46,71,69,49,32,36,48,20,41,14,42,42,20,14,49,10,40,32,28,26,42,55,30,44,63,50,61,78,77,67,71,113

Organism: Fusarium oxysporum (strain Fo5176) (NCBI:txid660025)

Foldseek 3Di:
DVVVVVVVPPPPDDDDDDDDDDDDDDDDDDDDPDDPPPPPPPDDPPDPVVVVLVVLLVVLVCVQVVVLVVVVVVLVCCCPPQPVVDDSVLSVVLSVLLVVLLVVCQVVLVVVCVVPNLPVLQVVLVVQLVQLVVQLVVDRDSVSNSCSRSPRNSNSSSSSNVSSVCVVVPPD

Mean predicted aligned error: 14.83 Å

Nearest PDB structures (foldseek):
  7da5-assembly1_A  TM=9.338E-01  e=3.002E-04  Homo sapiens
  7yr5-assembly1_A  TM=9.282E-01  e=5.769E-04  Homo sapiens
  6zgt-assembly1_A  TM=8.041E-01  e=3.894E-03  Syntrophobacter fumaroxidans MPOB
  6zgu-assembly2_B  TM=8.482E-01  e=2.377E-02  Syntrophobacter fumaroxidans MPOB
  6g9x-assembly2_B  TM=8.172E-01  e=3.736E-02  Syntrophobacter fumaroxidans MPOB

InterPro domains:
  IPR036259 MFS transporter superfamily [G3DSA:1.20.1250.20] (48-165)
  IPR036259 MFS transporter superfamily [SSF103473] (39-163)
  IPR050327 Proton-linked Monocarboxylate Transporter [PTHR11360] (47-163)

=== Feature glossary ===
Feature key, reading from the visual/contextual features back to the raw sequence:

Rendered structure images. Six rendered views show the 3D structure from the faces of a cube — i.e. along ±x, ±y, ±z. Rendering representation is drawn randomly per protein from cartoon (secondary-structure ribbons), sticks (backbone bonds), or molecular surface; coloring is either N→C rainbow (blue at the N-terminus through red at the C-terminus) or one color per chain.

Contact-map, Ramachandran, and PAE plots. The contact map is a binary N×N matrix image: pixel (i, j) is dark where Cα_i and Cα_j are within 8 Å and |i−j|>4. Because the |i−j|>4 filter removes local helical contacts, off-diagonal stripes parallel to the main diagonal indicate parallel β-sheets; stripes perpendicular to it indicate antiparallel β-sheets. The Ramachandran plot scatters every residue's (φ, ψ) pair against the sterically allowed regions. The PAE heatmap renders the predicted-aligned-error matrix.

InterPro / GO / CATH / organism. Database cross-references. InterPro integrates a dozen domain/family signature databases into unified entries with residue-range hits. GO terms attach function/process/location labels with evidence codes. CATH codes position the fold in a four-level structural taxonomy. Organism is the NCBI-taxonomy species name.

Nearest PDB structures. The Foldseek neighbor list gives the closest experimentally determined structures in the PDB, ranked by structural alignment. TM-score near 1 means near-identical fold; near 0.3 means only rough topology match. This is how one finds what a novel AlphaFold prediction most resembles in the solved-structure universe.

Predicted aligned error. PAE(i, j) answers: if I align the predicted and true structures on residue i, how far off (in Å) do I expect residue j to be? A block-diagonal PAE matrix with low values on the blocks and high values off-diagonal is the signature of a multi-domain protein with confidently predicted domains but uncertain inter-domain orientation.

Solvent-accessible surface area. Accessible surface area quantifies burial. A residue with SASA near zero is packed into the hydrophobic core; one with SASA >100 Å² sits on the surface. Computed here via the Shrake–Rupley numerical algorithm with a 1.4 Å probe.

B-factor. B-factor (Debye–Waller factor) reflects atomic displacement in the crystal lattice. It is an experimental observable (units Å²), not a prediction; low values mean the atom is pinned down, high values mean it moves or is heterogeneous across the crystal.

pLDDT. For AlphaFold models, the B-factor field carries pLDDT — the model's own estimate of local accuracy on a 0–100 scale. Regions with pLDDT<50 should be treated as essentially unmodeled; they often correspond to intrinsically disordered segments.

Backbone torsions (φ/ψ). φ (phi) and ψ (psi) are the two rotatable backbone dihedrals per residue: φ is the C(i-1)–N–Cα–C torsion, ψ is the N–Cα–C–N(i+1) torsion, both in degrees on (−180°, 180°]. α-helical residues cluster near (−60°, −45°); β-strand residues near (−120°, +130°). A Ramachandran plot is simply a scatter of (φ, ψ) for every residue.

Radius of gyration, Cα contacts, bounding box. Radius of gyration (Rg) is the root-mean-square distance of Cα atoms from their centroid — a single number for overall size and compactness. A globular domain of N residues has Rg ≈ 2.2·N^0.38 Å; an extended or disordered chain has a much larger Rg. The Cα contact count is the number of residue pairs whose Cα atoms are within 8 Å and are more than four positions apart in sequence — a standard proxy for tertiary packing density. The bounding box is the smallest axis-aligned box enclosing all Cα atoms.

Secondary structure (3-state, P-SEA). Three-state secondary structure (P-SEA) collapses the eight DSSP classes into helix (a), strand (b), and coil (c). P-SEA assigns these from Cα geometry alone — distances and angles — without requiring backbone oxygens, so it works on any Cα trace.

Secondary structure (8-state, DSSP). DSSP 8-state secondary structure assigns each residue one of H (α-helix), G (3₁₀-helix), I (π-helix), E (extended β-strand), B (isolated β-bridge), T (hydrogen-bonded turn), S (bend), or '-' (coil). The assignment is computed from backbone hydrogen-bond geometry via the Kabsch–Sander algorithm.

Foldseek 3Di. A 3Di character summarizes, for each residue, the relative orientation of the Cα frame of its nearest spatial neighbor. Because it encodes fold topology rather than chemistry, 3Di alignments detect remote structural similarity that sequence alignment misses.

mmCIF coordinates. The mmCIF block holds the 3D Cartesian coordinates of each backbone atom (N, Cα, C, O) in ångströms. mmCIF is the PDB's canonical archive format — a tagged-loop text representation of the atomic model.

Sequence. Sequence gives the chain of amino acids in standard one-letter code (A=alanine, C=cysteine, …, Y=tyrosine), read N→C. It is the only feature that is directly encoded by the gene; all structural features are derived from the folded form of this sequence.